Protein AF-A0A8J4CFD6-F1 (afdb_monomer_lite)

Organism: NCBI:txid1737510

Foldseek 3Di:
DVVVVVVVLVVLLVVLLVLLVVLDPVSLVVSVPDDPVSCVVCVVSSVVSVVVVVVVVVVVVVVVVVVVVVCCVVVVVPPPDDDDDDDDDDDDDDDDDPPPPPPDVVVVVVVVVVVVVVVVVVVVVVVVVVVVVVVVVVVVVVVVVVVVVVVVVVVCVVDVPPDDVVVVVVCVVVPPDPPDDDPDDPDDDDDD

Structure (mmCIF, N/CA/C/O backbone):
data_AF-A0A8J4CFD6-F1
#
_entry.id   AF-A0A8J4CFD6-F1
#
loop_
_atom_site.group_PDB
_atom_site.id
_atom_site.type_symbol
_atom_site.label_atom_id
_atom_site.label_alt_id
_atom_site.label_comp_id
_atom_site.label_asym_id
_atom_site.label_entity_id
_atom_site.label_seq_id
_atom_site.pdbx_PDB_ins_code
_atom_site.Cartn_x
_atom_site.Cartn_y
_atom_site.Cartn_z
_atom_site.occupancy
_atom_site.B_iso_or_equiv
_atom_site.auth_seq_id
_atom_site.auth_comp_id
_atom_site.auth_asym_id
_atom_site.auth_atom_id
_atom_site.pdbx_PDB_model_num
ATOM 1 N N . MET A 1 1 ? -7.400 -31.676 33.607 1.00 71.06 1 MET A N 1
ATOM 2 C CA . MET A 1 1 ? -8.283 -31.413 32.4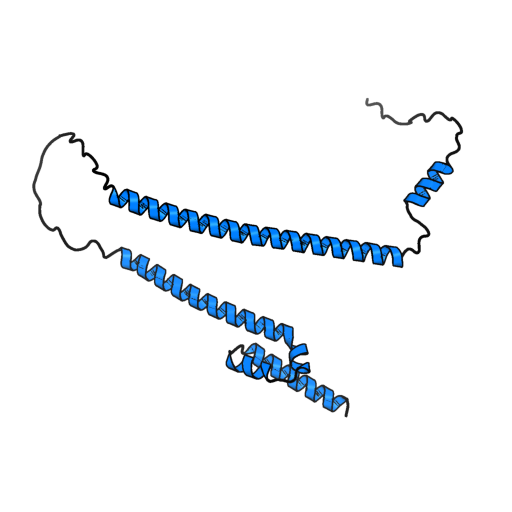49 1.00 71.06 1 MET A CA 1
ATOM 3 C C . MET A 1 1 ? -8.072 -30.034 31.843 1.00 71.06 1 MET A C 1
ATOM 5 O O . MET A 1 1 ? -7.751 -29.986 30.668 1.00 71.06 1 MET A O 1
ATOM 9 N N . LEU A 1 2 ? -8.233 -28.923 32.578 1.00 86.75 2 LEU A N 1
ATOM 10 C CA . LEU A 1 2 ? -8.036 -27.591 31.973 1.00 86.75 2 LEU A CA 1
ATOM 11 C C . LEU A 1 2 ? -6.558 -27.284 31.659 1.00 86.75 2 LEU A C 1
ATOM 13 O O . LEU A 1 2 ? -6.263 -26.732 30.608 1.00 86.75 2 LEU A O 1
ATOM 17 N N . GLN A 1 3 ? -5.643 -27.693 32.545 1.00 88.88 3 GLN A N 1
ATOM 18 C CA . GLN A 1 3 ? -4.194 -27.546 32.344 1.00 88.88 3 GLN A CA 1
ATOM 19 C C . GLN A 1 3 ? -3.691 -28.382 31.160 1.00 88.88 3 GLN A C 1
ATOM 21 O O . GLN A 1 3 ? -3.032 -27.842 30.282 1.00 88.88 3 GLN A O 1
ATOM 26 N N . ASP A 1 4 ? -4.101 -29.649 31.069 1.00 90.69 4 ASP A N 1
ATOM 27 C CA . ASP A 1 4 ? -3.694 -30.546 29.972 1.00 90.69 4 ASP A CA 1
ATOM 28 C C . ASP A 1 4 ? -4.141 -30.028 28.591 1.00 90.69 4 ASP A C 1
ATOM 30 O O . ASP A 1 4 ? -3.431 -30.163 27.597 1.00 90.69 4 ASP A O 1
ATOM 34 N N . PHE A 1 5 ? -5.327 -29.411 28.519 1.00 90.62 5 PHE A N 1
ATOM 35 C CA . PHE A 1 5 ? -5.809 -28.780 27.289 1.00 90.62 5 PHE A CA 1
ATOM 36 C C . PHE A 1 5 ? -4.964 -27.561 26.907 1.00 90.62 5 PHE A C 1
ATOM 38 O O . PHE A 1 5 ? -4.646 -27.379 25.732 1.00 90.62 5 PHE A O 1
ATOM 45 N N . GLN A 1 6 ? -4.601 -26.736 27.890 1.00 90.75 6 GLN A N 1
ATOM 46 C CA . GLN A 1 6 ? -3.803 -25.538 27.662 1.00 90.75 6 GLN A CA 1
ATOM 47 C C . GLN A 1 6 ? -2.388 -25.887 27.189 1.00 90.75 6 GLN A C 1
ATOM 49 O O . GLN A 1 6 ? -1.940 -25.335 26.190 1.00 90.75 6 GLN A O 1
ATOM 54 N N . GLU A 1 7 ? -1.743 -26.879 27.805 1.00 92.81 7 GLU A N 1
ATOM 55 C CA . GLU A 1 7 ? -0.442 -27.384 27.349 1.00 92.81 7 GLU A CA 1
ATOM 56 C C . GLU A 1 7 ? -0.508 -27.934 25.916 1.00 92.81 7 GLU A C 1
ATOM 58 O O . GLU A 1 7 ? 0.368 -27.655 25.095 1.00 92.81 7 GLU A O 1
ATOM 63 N N . GLY A 1 8 ? -1.574 -28.669 25.578 1.00 91.81 8 GLY A N 1
ATOM 64 C CA . GLY A 1 8 ? -1.786 -29.170 24.220 1.00 91.81 8 GLY A CA 1
ATOM 65 C C . GLY A 1 8 ? -1.985 -28.054 23.190 1.00 91.81 8 GLY A C 1
ATOM 66 O O . GLY A 1 8 ? -1.463 -28.140 22.076 1.00 91.81 8 GLY A O 1
ATOM 67 N N . LEU A 1 9 ? -2.710 -26.992 23.555 1.00 91.88 9 LEU A N 1
ATOM 68 C CA . LEU A 1 9 ? -2.906 -25.823 22.699 1.00 91.88 9 LEU A CA 1
ATOM 69 C C . LEU A 1 9 ? -1.590 -25.068 22.485 1.00 91.88 9 LEU A C 1
ATOM 71 O O . LEU A 1 9 ? -1.237 -24.781 21.341 1.00 91.88 9 LEU A O 1
ATOM 75 N N . ASP A 1 10 ? -0.844 -24.808 23.557 1.00 93.19 10 ASP A N 1
ATOM 76 C CA . ASP A 1 10 ? 0.441 -24.109 23.499 1.00 93.19 10 ASP A CA 1
ATOM 77 C C . ASP A 1 10 ? 1.448 -24.878 22.633 1.00 93.19 10 ASP A C 1
ATOM 79 O O . ASP A 1 10 ? 2.164 -24.289 21.820 1.00 93.19 10 ASP A O 1
ATOM 83 N N . GLN A 1 11 ? 1.448 -26.211 22.716 1.00 94.19 11 GLN A N 1
ATOM 84 C CA . GLN A 1 11 ? 2.294 -27.058 21.879 1.00 94.19 11 GLN A CA 1
ATOM 85 C C . GLN A 1 11 ? 1.912 -26.986 20.392 1.00 94.19 11 GLN A C 1
ATOM 87 O O . GLN A 1 11 ? 2.794 -26.947 19.530 1.00 94.19 11 GLN A O 1
ATOM 92 N N . GLN A 1 12 ? 0.614 -26.922 20.071 1.00 92.44 12 GLN A N 1
ATOM 93 C CA . GLN A 1 12 ? 0.149 -26.736 18.692 1.00 92.44 12 GLN A CA 1
ATOM 94 C C . GLN A 1 12 ? 0.486 -25.346 18.147 1.00 92.44 12 GLN A C 1
ATOM 96 O O . GLN A 1 12 ? 0.901 -25.232 16.993 1.00 92.44 12 GLN A O 1
ATOM 101 N N . VAL A 1 13 ? 0.355 -24.301 18.967 1.00 92.25 13 VAL A N 1
ATOM 102 C CA . VAL A 1 13 ? 0.739 -22.927 18.608 1.00 92.25 13 VAL A CA 1
ATOM 103 C C . VAL A 1 13 ? 2.245 -22.842 18.357 1.00 92.25 13 VAL A C 1
ATOM 105 O O . VAL A 1 13 ? 2.663 -22.330 17.320 1.00 92.25 13 VAL A O 1
ATOM 108 N N . ALA A 1 14 ? 3.066 -23.428 19.230 1.00 93.31 14 ALA A N 1
ATOM 109 C CA . ALA A 1 14 ? 4.515 -23.469 19.051 1.00 93.31 14 ALA A CA 1
ATOM 110 C C . ALA A 1 14 ? 4.922 -24.220 17.769 1.00 93.31 14 ALA A C 1
ATOM 112 O O . ALA A 1 14 ? 5.780 -23.754 17.017 1.00 93.31 14 ALA A O 1
ATOM 113 N N . ALA A 1 15 ? 4.282 -25.357 17.474 1.00 91.88 15 ALA A N 1
ATOM 114 C CA . ALA A 1 15 ? 4.520 -26.095 16.233 1.00 91.88 15 ALA A CA 1
ATOM 115 C C . ALA A 1 15 ? 4.120 -25.277 14.991 1.00 91.88 15 ALA A C 1
ATOM 117 O O . ALA A 1 15 ? 4.853 -25.250 14.001 1.00 91.88 15 ALA A O 1
ATOM 118 N N . ALA A 1 16 ? 2.995 -24.563 15.056 1.00 90.62 16 ALA A N 1
ATOM 119 C CA . ALA A 1 16 ? 2.534 -23.686 13.986 1.00 90.62 16 ALA A CA 1
ATOM 120 C C . ALA A 1 16 ? 3.518 -22.530 13.732 1.00 90.62 16 ALA A C 1
ATOM 122 O O . ALA A 1 16 ? 3.872 -22.262 12.585 1.00 90.62 16 ALA A O 1
ATOM 123 N N . GLN A 1 17 ? 4.039 -21.902 14.789 1.00 91.31 17 GLN A N 1
ATOM 124 C CA . GLN A 1 17 ? 5.065 -20.861 14.679 1.00 91.31 17 GLN A CA 1
ATOM 125 C C . GLN A 1 17 ? 6.366 -21.387 14.053 1.00 91.31 17 GLN A C 1
ATOM 127 O O . GLN A 1 17 ? 6.980 -20.694 13.239 1.00 91.31 17 GLN A O 1
ATOM 132 N N . GLN A 1 18 ? 6.775 -22.624 14.360 1.00 91.88 18 GLN A N 1
ATOM 133 C CA . GLN A 1 18 ? 7.952 -23.241 13.735 1.00 91.88 18 GLN A CA 1
ATOM 134 C C . GLN A 1 18 ? 7.784 -23.469 12.227 1.00 91.88 18 GLN A C 1
ATOM 136 O O . GLN A 1 18 ? 8.742 -23.274 11.477 1.00 91.88 18 GLN A O 1
ATOM 141 N N . LEU A 1 19 ? 6.586 -23.845 11.768 1.00 90.31 19 LEU A N 1
ATOM 142 C CA . LEU A 1 19 ? 6.289 -23.954 10.333 1.00 90.31 19 LEU A CA 1
ATOM 143 C C . LEU A 1 19 ? 6.412 -22.589 9.641 1.00 90.31 19 LEU A C 1
ATOM 145 O O . LEU A 1 19 ? 7.040 -22.468 8.590 1.00 90.31 19 LEU A O 1
ATOM 149 N N . LEU A 1 20 ? 5.891 -21.536 10.273 1.00 90.06 20 LEU A N 1
ATOM 150 C CA . LEU A 1 20 ? 5.945 -20.172 9.742 1.00 90.06 20 LEU A CA 1
ATOM 151 C C . LEU A 1 20 ? 7.361 -19.579 9.724 1.00 90.06 20 LEU A C 1
ATOM 153 O O . LEU A 1 20 ? 7.675 -18.770 8.852 1.00 90.06 20 LEU A O 1
ATOM 157 N N . LEU A 1 21 ? 8.228 -19.991 10.653 1.00 89.62 21 LEU A N 1
ATOM 158 C CA . LEU A 1 21 ? 9.638 -19.592 10.681 1.00 89.62 21 LEU A CA 1
ATOM 159 C C . LEU A 1 21 ? 10.432 -20.151 9.499 1.00 89.62 21 LEU A C 1
ATOM 161 O O . LEU A 1 21 ? 11.289 -19.448 8.967 1.00 89.62 21 LEU A O 1
ATOM 165 N N . LYS A 1 22 ? 10.146 -21.388 9.074 1.00 85.12 22 LYS A N 1
ATOM 166 C CA . LYS A 1 22 ? 10.781 -21.986 7.889 1.00 85.12 22 LYS A CA 1
ATOM 167 C C . LYS A 1 22 ? 10.342 -21.296 6.601 1.00 85.12 22 LYS A C 1
ATOM 169 O O . LYS A 1 22 ? 11.138 -21.185 5.674 1.00 85.12 22 LYS A O 1
ATOM 174 N N . GLY A 1 23 ? 9.093 -20.823 6.557 1.00 78.44 23 GLY A N 1
ATOM 175 C CA . GLY A 1 23 ? 8.584 -19.959 5.491 1.00 78.44 23 GLY A CA 1
ATOM 176 C C . GLY A 1 23 ? 8.562 -20.600 4.101 1.00 78.44 23 GLY A C 1
ATOM 177 O O . GLY A 1 23 ? 8.452 -19.880 3.110 1.00 78.44 23 GLY A O 1
ATOM 178 N N . SER A 1 24 ? 8.677 -21.930 3.997 1.00 84.88 24 SER A N 1
ATOM 179 C CA . SER A 1 24 ? 8.576 -22.606 2.707 1.00 84.88 24 SER A CA 1
ATOM 180 C C . SER A 1 24 ? 7.116 -22.622 2.228 1.00 84.88 24 SER A C 1
ATOM 182 O O . SER A 1 24 ? 6.191 -22.658 3.046 1.00 84.88 24 SER A O 1
ATOM 184 N N . PRO A 1 25 ? 6.863 -22.628 0.907 1.00 83.44 25 PRO A N 1
ATOM 185 C CA . PRO A 1 25 ? 5.498 -22.654 0.382 1.00 83.44 25 PRO A CA 1
ATOM 186 C C . PRO A 1 25 ? 4.717 -23.904 0.822 1.00 83.44 25 PRO A C 1
ATOM 188 O O . PRO A 1 25 ? 3.504 -23.831 1.008 1.00 83.44 25 PRO A O 1
ATOM 191 N N . ALA A 1 26 ? 5.405 -25.029 1.040 1.00 87.25 26 ALA A N 1
ATOM 192 C CA . ALA A 1 26 ? 4.802 -26.251 1.567 1.00 87.25 26 ALA A CA 1
ATOM 193 C C . ALA A 1 26 ? 4.407 -26.105 3.050 1.00 87.25 26 ALA A C 1
ATOM 195 O O . ALA A 1 26 ? 3.318 -26.526 3.439 1.00 87.25 26 ALA A O 1
ATOM 196 N N . ASP A 1 27 ? 5.242 -25.446 3.861 1.00 87.56 27 ASP A N 1
ATOM 197 C CA . ASP A 1 27 ? 4.962 -25.215 5.285 1.00 87.56 27 ASP A CA 1
ATOM 198 C C . ASP A 1 27 ? 3.776 -24.256 5.487 1.00 87.56 27 ASP A C 1
ATOM 200 O O . ASP A 1 27 ? 2.981 -24.429 6.412 1.00 87.56 27 ASP A O 1
ATOM 204 N N . LEU A 1 28 ? 3.606 -23.270 4.596 1.00 85.81 28 LEU A N 1
ATOM 205 C CA . LEU A 1 28 ? 2.460 -22.354 4.623 1.00 85.81 28 LEU A CA 1
ATOM 206 C C . LEU A 1 28 ? 1.138 -23.070 4.313 1.00 85.81 28 LEU A C 1
ATOM 208 O O . LEU A 1 28 ? 0.143 -22.828 4.993 1.00 85.81 28 LEU A O 1
ATOM 212 N N . GLN A 1 29 ? 1.132 -23.996 3.348 1.00 89.00 29 GLN A N 1
ATOM 213 C CA . GLN A 1 29 ? -0.045 -24.830 3.071 1.00 89.00 29 GLN A CA 1
ATOM 214 C C . GLN A 1 29 ? -0.379 -25.746 4.252 1.00 89.00 29 GLN A C 1
ATOM 216 O O . GLN A 1 29 ? -1.550 -25.928 4.592 1.00 89.00 29 GLN A O 1
ATOM 221 N N . GLN A 1 30 ? 0.645 -26.292 4.914 1.00 89.94 30 GLN A N 1
ATOM 222 C CA . GLN A 1 30 ? 0.457 -27.099 6.114 1.00 89.94 30 GLN A CA 1
ATOM 223 C C . GLN A 1 30 ? -0.125 -26.264 7.264 1.00 89.94 30 GLN A C 1
ATOM 225 O O . GLN A 1 30 ? -1.049 -26.721 7.937 1.00 89.94 30 GLN A O 1
ATOM 230 N N . PHE A 1 31 ? 0.333 -25.024 7.454 1.00 90.81 31 PHE A N 1
ATOM 231 C CA . PHE A 1 31 ? -0.256 -24.097 8.422 1.00 90.81 31 PHE A CA 1
ATOM 232 C C . PHE A 1 31 ? -1.729 -23.789 8.112 1.00 90.81 31 PHE A C 1
ATOM 234 O O . PHE A 1 31 ? -2.563 -23.765 9.017 1.00 90.81 31 PHE A O 1
ATOM 241 N N . ASP A 1 32 ? -2.081 -23.606 6.839 1.00 89.56 32 ASP A N 1
ATOM 242 C CA . ASP A 1 32 ? -3.452 -23.279 6.438 1.00 89.56 32 ASP A CA 1
ATOM 243 C C . ASP A 1 32 ? -4.439 -24.432 6.723 1.00 89.56 32 ASP A C 1
ATOM 245 O O . ASP A 1 32 ? -5.634 -24.178 6.906 1.00 89.56 32 ASP A O 1
ATOM 249 N N . SER A 1 33 ? -3.936 -25.669 6.853 1.00 92.19 33 SER A N 1
ATOM 250 C CA . SER A 1 33 ? -4.704 -26.855 7.264 1.00 92.19 33 SER A CA 1
ATOM 251 C C . SER A 1 33 ? -4.956 -26.968 8.778 1.00 92.19 33 SER A C 1
ATOM 253 O O . SER A 1 33 ? -5.736 -27.821 9.208 1.00 92.19 33 SER A O 1
ATOM 255 N N . LEU A 1 34 ? -4.330 -26.113 9.599 1.00 91.88 34 LEU A N 1
ATOM 256 C CA . LEU A 1 34 ? -4.479 -26.136 11.057 1.00 91.88 34 LEU A CA 1
ATOM 257 C C . LEU A 1 34 ? -5.855 -25.621 11.525 1.00 91.88 34 LEU A C 1
ATOM 259 O O . LEU A 1 34 ? -6.528 -24.859 10.818 1.00 91.88 34 LEU A O 1
ATOM 263 N N . PRO A 1 35 ? -6.276 -25.971 12.759 1.00 92.19 35 PRO A N 1
ATOM 264 C CA . PRO A 1 35 ? -7.520 -25.476 13.336 1.00 92.19 35 PRO A CA 1
ATOM 265 C C . PRO A 1 35 ? -7.615 -23.938 13.319 1.00 92.19 35 PRO A C 1
ATOM 267 O O . PRO A 1 35 ? -6.620 -23.248 13.559 1.00 92.19 35 PRO A O 1
ATOM 270 N N . PRO A 1 36 ? -8.811 -23.361 13.090 1.00 90.75 36 PRO A N 1
ATOM 271 C CA . PRO A 1 36 ? -8.994 -21.911 12.964 1.00 90.75 36 PRO A CA 1
ATOM 272 C C . PRO A 1 36 ? -8.536 -21.127 14.201 1.00 90.75 36 PRO A C 1
ATOM 274 O O . PRO A 1 36 ? -8.010 -20.028 14.056 1.00 90.75 36 PRO A O 1
ATOM 277 N N . MET A 1 37 ? -8.670 -21.703 15.399 1.00 90.38 37 MET A N 1
ATOM 278 C CA . MET A 1 37 ? -8.202 -21.087 16.643 1.00 90.38 37 MET A CA 1
ATOM 279 C C . MET A 1 37 ? -6.677 -20.888 16.640 1.00 90.38 37 MET A C 1
ATOM 281 O O . MET A 1 37 ? -6.213 -19.769 16.840 1.00 90.38 37 MET A O 1
ATOM 285 N N . VAL A 1 38 ? -5.905 -21.928 16.309 1.00 90.12 38 VAL A N 1
ATOM 286 C CA . VAL A 1 38 ? -4.433 -21.860 16.219 1.00 90.12 38 VAL A CA 1
ATOM 287 C C . VAL A 1 38 ? -3.998 -20.877 15.128 1.00 90.12 38 VAL A C 1
ATOM 289 O O . VAL A 1 38 ? -3.099 -20.065 15.343 1.00 90.12 38 VAL A O 1
ATOM 292 N N . ARG A 1 39 ? -4.696 -20.872 13.983 1.00 90.94 39 ARG A N 1
ATOM 293 C CA . ARG A 1 39 ? -4.433 -19.912 12.898 1.00 90.94 39 ARG A CA 1
ATOM 294 C C . ARG A 1 39 ? -4.667 -18.464 13.325 1.00 90.94 39 ARG A C 1
ATOM 296 O O . ARG A 1 39 ? -3.878 -17.602 12.959 1.00 90.94 39 ARG A O 1
ATOM 303 N N . SER A 1 40 ? -5.710 -18.200 14.115 1.00 90.88 40 SER A N 1
ATOM 304 C CA . SER A 1 40 ? -5.993 -16.852 14.624 1.00 90.88 40 SER A CA 1
ATOM 305 C C . SER A 1 40 ? -4.913 -16.351 15.586 1.00 90.88 40 SER A C 1
ATOM 307 O O . SER A 1 40 ? -4.537 -15.184 15.524 1.00 90.88 40 SER A O 1
ATOM 309 N N . MET A 1 41 ? -4.358 -17.245 16.412 1.00 89.25 41 MET A N 1
ATOM 310 C CA . MET A 1 41 ? -3.287 -16.913 17.355 1.00 89.25 41 MET A CA 1
ATOM 311 C C . MET A 1 41 ? -1.950 -16.631 16.660 1.00 89.25 41 MET A C 1
ATOM 313 O O . MET A 1 41 ? -1.167 -15.847 17.176 1.00 89.25 41 MET A O 1
ATOM 317 N N . CYS A 1 42 ? -1.713 -17.232 15.490 1.00 91.00 42 CYS A N 1
ATOM 318 C CA . CYS A 1 42 ? -0.480 -17.074 14.708 1.00 91.00 42 CYS A CA 1
ATOM 319 C C . CYS A 1 42 ? -0.667 -16.198 13.450 1.00 91.00 42 CYS A C 1
ATOM 321 O O . CYS A 1 42 ? 0.079 -16.318 12.472 1.00 91.00 42 CYS A O 1
ATOM 323 N N . ALA A 1 43 ? -1.716 -15.369 13.407 1.00 86.88 43 ALA A N 1
ATOM 324 C CA . ALA A 1 43 ? -2.087 -14.623 12.204 1.00 86.88 43 ALA A CA 1
ATOM 325 C C . ALA A 1 43 ? -1.017 -13.594 11.796 1.00 86.88 43 ALA A C 1
ATOM 327 O O . ALA A 1 43 ? -0.739 -13.417 10.606 1.00 86.88 43 ALA A O 1
ATOM 328 N N . ALA A 1 44 ? -0.384 -12.946 12.778 1.00 85.38 44 ALA A N 1
ATOM 329 C CA . ALA A 1 44 ? 0.684 -11.981 12.539 1.00 85.38 44 ALA A CA 1
ATOM 330 C C . ALA A 1 44 ? 1.928 -12.665 11.951 1.00 85.38 44 ALA A C 1
ATOM 332 O O . ALA A 1 44 ? 2.504 -12.194 10.970 1.00 85.38 44 ALA A O 1
ATOM 333 N N . GLU A 1 45 ? 2.309 -13.821 12.491 1.00 90.06 45 GLU A N 1
ATOM 334 C CA . GLU A 1 45 ? 3.431 -14.625 12.018 1.00 90.06 45 GLU A CA 1
ATOM 335 C C . GLU A 1 45 ? 3.189 -15.152 10.605 1.00 90.06 45 GLU A C 1
ATOM 337 O O . GLU A 1 45 ? 4.105 -15.142 9.781 1.00 90.06 45 GLU A O 1
ATOM 342 N N . ARG A 1 46 ? 1.948 -15.538 10.283 1.00 87.75 46 ARG A N 1
ATOM 343 C CA . ARG A 1 46 ? 1.564 -15.964 8.931 1.00 87.75 46 ARG A CA 1
ATOM 344 C C . ARG A 1 46 ? 1.715 -14.833 7.922 1.00 87.75 46 ARG A C 1
ATOM 346 O O . ARG A 1 46 ? 2.195 -15.066 6.808 1.00 87.75 46 ARG A O 1
ATOM 353 N N . HIS A 1 47 ? 1.332 -13.618 8.310 1.00 86.88 47 HIS A N 1
ATOM 354 C CA . HIS A 1 47 ? 1.514 -12.430 7.484 1.00 86.88 47 HIS A CA 1
ATOM 355 C C . HIS A 1 47 ? 3.003 -12.101 7.303 1.00 86.88 47 HIS A C 1
ATOM 357 O O . HIS A 1 47 ? 3.440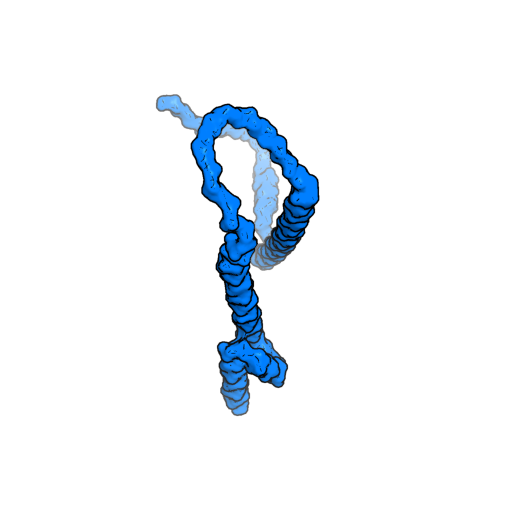 -11.829 6.184 1.00 86.88 47 HIS A O 1
ATOM 363 N N . MET A 1 48 ? 3.805 -12.165 8.370 1.00 89.25 48 MET A N 1
ATOM 364 C CA . MET A 1 48 ? 5.254 -11.951 8.285 1.00 89.25 48 MET A CA 1
ATOM 365 C C . MET A 1 48 ? 5.932 -12.976 7.369 1.00 89.25 48 MET A C 1
ATOM 367 O O . MET A 1 48 ? 6.758 -12.599 6.541 1.00 89.25 48 MET A O 1
ATOM 371 N N . ALA A 1 49 ? 5.567 -14.256 7.472 1.00 88.44 49 ALA A N 1
ATOM 372 C CA . ALA A 1 49 ? 6.096 -15.305 6.602 1.00 88.44 49 ALA A CA 1
ATOM 373 C C . ALA A 1 49 ? 5.742 -15.058 5.124 1.00 88.44 49 ALA A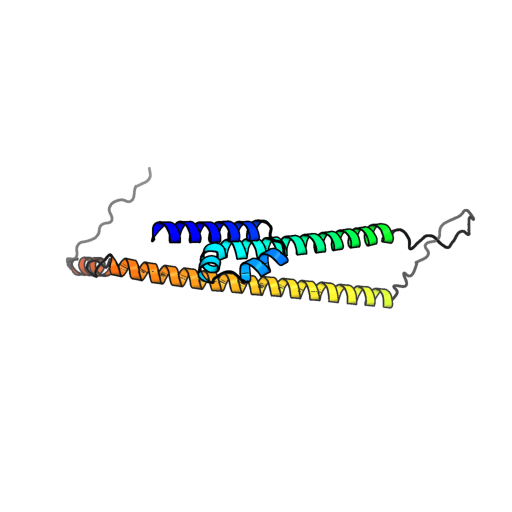 C 1
ATOM 375 O O . ALA A 1 49 ? 6.599 -15.192 4.254 1.00 88.44 49 ALA A O 1
ATOM 376 N N . SER A 1 50 ? 4.514 -14.605 4.846 1.00 86.94 50 SER A N 1
ATOM 377 C CA . SER A 1 50 ? 4.088 -14.232 3.491 1.00 86.94 50 SER A CA 1
ATOM 378 C C . SER A 1 50 ? 4.908 -13.074 2.915 1.00 86.94 50 SER A C 1
ATOM 380 O O . SER A 1 50 ? 5.311 -13.126 1.756 1.00 86.94 50 SER A O 1
ATOM 382 N N . LEU A 1 51 ? 5.173 -12.037 3.715 1.00 90.25 51 LEU A N 1
ATOM 383 C CA . LEU A 1 51 ? 5.983 -10.894 3.283 1.00 90.25 51 LEU A CA 1
ATOM 384 C C . LEU A 1 51 ? 7.433 -11.298 3.007 1.00 90.25 51 LEU A C 1
ATOM 386 O O . LEU A 1 51 ? 8.006 -10.867 2.012 1.00 90.25 51 LEU A O 1
ATOM 390 N N . ARG A 1 52 ? 8.018 -12.168 3.840 1.00 90.00 52 ARG A N 1
ATOM 391 C CA . ARG A 1 52 ? 9.367 -12.710 3.596 1.00 90.00 52 ARG A CA 1
ATOM 392 C C . ARG A 1 52 ? 9.439 -13.485 2.284 1.00 90.00 52 ARG A C 1
ATOM 394 O O . ARG A 1 52 ? 10.408 -13.337 1.550 1.00 90.00 52 ARG A O 1
ATOM 401 N N . GLN A 1 53 ? 8.411 -14.272 1.968 1.00 88.38 53 GLN A N 1
ATOM 402 C CA . GLN A 1 53 ? 8.346 -14.993 0.699 1.00 88.38 53 GLN A CA 1
ATOM 403 C C . GLN A 1 53 ? 8.266 -14.037 -0.501 1.00 88.38 53 GLN A C 1
ATOM 405 O O . GLN A 1 53 ? 8.916 -14.278 -1.515 1.00 88.38 53 GLN A O 1
ATOM 410 N N . GLN A 1 54 ? 7.490 -12.955 -0.386 1.00 89.69 54 GLN A N 1
ATOM 411 C CA . GLN A 1 54 ? 7.403 -11.924 -1.423 1.00 89.69 54 GLN A CA 1
ATOM 412 C C . GLN A 1 54 ? 8.734 -11.189 -1.605 1.00 89.69 54 GLN A C 1
ATOM 414 O O . GLN A 1 54 ? 9.176 -11.031 -2.738 1.00 89.69 54 GLN A O 1
ATOM 419 N N . LEU A 1 55 ? 9.411 -10.820 -0.513 1.00 92.56 55 LEU A N 1
ATOM 420 C CA . LEU A 1 55 ? 10.751 -10.228 -0.569 1.00 92.56 55 LEU A CA 1
ATOM 421 C C . LEU A 1 55 ? 11.742 -11.151 -1.283 1.00 92.56 55 LEU A C 1
ATOM 423 O O . LEU A 1 55 ? 12.378 -10.727 -2.238 1.00 92.56 55 LEU A O 1
ATOM 427 N N . ALA A 1 56 ? 11.789 -12.434 -0.918 1.00 90.94 56 ALA A N 1
ATOM 428 C CA . ALA A 1 56 ? 12.674 -13.406 -1.564 1.00 90.94 56 ALA A CA 1
ATOM 429 C C . ALA A 1 56 ? 12.332 -13.671 -3.047 1.00 90.94 56 ALA A C 1
ATOM 431 O O . ALA A 1 56 ? 13.145 -14.228 -3.788 1.00 90.94 56 ALA A O 1
ATOM 432 N N . ALA A 1 57 ? 11.111 -13.359 -3.491 1.00 90.56 57 ALA A N 1
ATOM 433 C CA . ALA A 1 57 ? 10.752 -13.389 -4.907 1.00 90.56 57 ALA A CA 1
ATOM 434 C C . ALA A 1 57 ? 11.266 -12.147 -5.636 1.00 90.56 57 ALA A C 1
ATOM 436 O O . ALA A 1 57 ? 11.917 -12.291 -6.666 1.00 90.56 57 ALA A O 1
ATOM 437 N N . LEU A 1 58 ? 11.055 -10.967 -5.052 1.00 93.81 58 LEU A N 1
ATOM 438 C CA . LEU A 1 58 ? 11.539 -9.703 -5.600 1.00 93.81 58 LEU A CA 1
ATOM 439 C C . LEU A 1 58 ? 13.069 -9.650 -5.670 1.00 93.81 58 LEU A C 1
ATOM 441 O O . LEU A 1 58 ? 13.603 -9.224 -6.682 1.00 93.81 58 LEU A O 1
ATOM 445 N N . GLU A 1 59 ? 13.781 -10.156 -4.661 1.00 95.62 59 GLU A N 1
ATOM 446 C CA . GLU A 1 59 ? 15.252 -10.240 -4.676 1.00 95.62 59 GLU A CA 1
ATOM 447 C C . GLU A 1 59 ? 15.774 -11.125 -5.821 1.00 95.62 59 GLU A C 1
ATOM 449 O O . GLU A 1 59 ? 16.819 -10.843 -6.407 1.00 95.62 59 GLU A O 1
ATOM 454 N N . ARG A 1 60 ? 15.046 -12.195 -6.175 1.00 94.88 60 ARG A N 1
ATOM 455 C CA . ARG A 1 60 ? 15.393 -13.033 -7.334 1.00 94.88 60 ARG A CA 1
ATOM 456 C C . ARG A 1 60 ? 15.153 -12.299 -8.644 1.00 94.88 60 ARG A C 1
ATOM 458 O O . ARG A 1 60 ? 16.020 -12.336 -9.509 1.00 94.88 60 ARG A O 1
ATOM 465 N N . GLU A 1 61 ? 14.015 -11.627 -8.774 1.00 95.19 61 GLU A N 1
ATOM 466 C CA . GLU A 1 61 ? 13.715 -10.814 -9.954 1.00 95.19 61 GLU A CA 1
ATOM 467 C C . GLU A 1 61 ? 14.741 -9.684 -10.118 1.00 95.19 61 GLU A C 1
ATOM 469 O O . GLU A 1 61 ? 15.249 -9.474 -11.215 1.00 95.19 61 GLU A O 1
ATOM 474 N N . GLU A 1 62 ? 15.121 -9.001 -9.036 1.00 95.19 62 GLU A N 1
ATOM 475 C CA . GLU A 1 62 ? 16.172 -7.979 -9.047 1.00 95.19 62 GLU A CA 1
ATOM 476 C C . GLU A 1 62 ? 17.515 -8.558 -9.510 1.00 95.19 62 GLU A C 1
ATOM 478 O O . GLU A 1 62 ? 18.164 -7.984 -10.384 1.00 95.19 62 GLU A O 1
ATOM 483 N N . ALA A 1 63 ? 17.914 -9.726 -8.998 1.00 94.88 63 ALA A N 1
ATOM 484 C CA . ALA A 1 63 ? 19.134 -10.394 -9.443 1.00 94.88 63 ALA A CA 1
ATOM 485 C C . ALA A 1 63 ? 19.090 -10.762 -10.940 1.00 94.88 63 ALA A C 1
ATOM 487 O O . ALA A 1 63 ? 20.093 -10.618 -11.642 1.00 94.88 63 ALA A O 1
ATOM 488 N N . GLU A 1 64 ? 17.934 -11.200 -11.446 1.00 95.31 64 GLU A N 1
ATOM 489 C CA . GLU A 1 64 ? 17.721 -11.473 -12.872 1.00 95.31 64 GLU A CA 1
ATOM 490 C C . GLU A 1 64 ? 17.824 -10.194 -13.718 1.00 95.31 64 GLU A C 1
ATOM 492 O O . GLU A 1 64 ? 18.469 -10.205 -14.771 1.00 95.31 64 GLU A O 1
ATOM 497 N N . TRP A 1 65 ? 17.262 -9.080 -13.242 1.00 94.88 65 TRP A N 1
ATOM 498 C CA . TRP A 1 65 ? 17.371 -7.774 -13.895 1.00 94.88 65 TRP A CA 1
ATOM 499 C C . TRP A 1 65 ? 18.806 -7.254 -13.928 1.00 94.88 65 TRP A C 1
ATOM 501 O O . TRP A 1 65 ? 19.259 -6.811 -14.982 1.00 94.88 65 TRP A O 1
ATOM 511 N N . ILE A 1 66 ? 19.542 -7.357 -12.820 1.00 94.12 66 ILE A N 1
ATOM 512 C CA . ILE A 1 66 ? 20.954 -6.960 -12.749 1.00 94.12 66 ILE A CA 1
ATOM 513 C C . ILE A 1 66 ? 21.794 -7.809 -13.711 1.00 94.12 66 ILE A C 1
ATOM 515 O O . ILE A 1 66 ? 22.597 -7.267 -14.472 1.00 94.12 66 ILE A O 1
ATOM 519 N N . ALA A 1 67 ? 21.579 -9.128 -13.744 1.00 93.06 67 ALA A N 1
ATOM 520 C CA . ALA A 1 67 ? 22.276 -10.018 -14.672 1.00 93.06 67 ALA A CA 1
ATOM 521 C C . ALA A 1 67 ? 21.960 -9.681 -16.141 1.00 93.06 67 ALA A C 1
ATOM 523 O O . ALA A 1 67 ? 22.836 -9.736 -17.011 1.00 93.06 67 ALA A O 1
ATOM 524 N N . LEU A 1 68 ? 20.711 -9.308 -16.432 1.00 90.00 68 LEU A N 1
ATOM 525 C CA . LEU A 1 68 ? 20.301 -8.861 -17.758 1.00 90.00 68 LEU A CA 1
ATOM 526 C C . LEU A 1 68 ? 20.973 -7.532 -18.127 1.00 90.00 68 LEU A C 1
ATOM 528 O O . LEU A 1 68 ? 21.498 -7.400 -19.234 1.00 90.00 68 LEU A O 1
ATOM 532 N N . GLU A 1 69 ? 21.002 -6.569 -17.208 1.00 92.69 69 GLU A N 1
ATOM 533 C CA . GLU A 1 69 ? 21.669 -5.284 -17.401 1.00 92.69 69 GLU A CA 1
ATOM 534 C C . GLU A 1 69 ? 23.168 -5.472 -17.661 1.00 92.69 69 GLU A C 1
ATOM 536 O O . GLU A 1 69 ? 23.702 -4.905 -18.615 1.00 92.69 69 GLU A O 1
ATOM 541 N N . GLU A 1 70 ? 23.847 -6.317 -16.884 1.00 91.69 70 GLU A N 1
ATOM 542 C CA . GLU A 1 70 ? 25.263 -6.635 -17.076 1.00 91.69 70 GLU A CA 1
ATOM 543 C C . GLU A 1 70 ? 25.519 -7.301 -18.434 1.00 91.69 70 GLU A C 1
ATOM 545 O O . GLU A 1 70 ? 26.505 -6.981 -19.107 1.00 91.69 70 GLU A O 1
ATOM 550 N N . LYS A 1 71 ? 24.602 -8.158 -18.900 1.00 89.94 71 LYS A N 1
ATOM 551 C CA . LYS A 1 71 ? 24.660 -8.753 -20.242 1.00 89.94 71 LYS A CA 1
ATOM 552 C C . LYS A 1 71 ? 24.538 -7.699 -21.344 1.00 89.94 71 LYS A C 1
ATOM 554 O O . LYS A 1 71 ? 25.276 -7.781 -22.323 1.00 89.94 71 LYS A O 1
ATOM 559 N N . TYR A 1 72 ? 23.660 -6.706 -21.206 1.00 83.56 72 TYR A N 1
ATOM 560 C CA . TYR A 1 72 ? 23.551 -5.611 -22.181 1.00 83.56 72 TYR A CA 1
ATOM 561 C C . TYR A 1 72 ? 24.722 -4.630 -22.093 1.00 83.56 72 TYR A C 1
ATOM 563 O O . TYR A 1 72 ? 25.216 -4.173 -23.122 1.00 83.56 72 TYR A O 1
ATOM 571 N N . ARG A 1 73 ? 25.226 -4.361 -20.888 1.00 86.56 73 ARG A N 1
ATOM 572 C CA . ARG A 1 73 ? 26.412 -3.531 -20.657 1.00 86.56 73 ARG A CA 1
ATOM 573 C C . ARG A 1 73 ? 27.669 -4.168 -21.255 1.00 86.56 73 ARG A C 1
ATOM 575 O O . ARG A 1 73 ? 28.455 -3.478 -21.895 1.00 86.56 73 ARG A O 1
ATOM 582 N N . SER A 1 74 ? 27.825 -5.483 -21.105 1.00 79.50 74 SER A N 1
ATOM 583 C CA . SER A 1 74 ? 28.959 -6.250 -21.643 1.00 79.50 74 SER A CA 1
ATOM 584 C C . SER A 1 74 ? 28.790 -6.597 -23.130 1.00 79.50 74 SER A C 1
ATOM 586 O O . SER A 1 74 ? 29.770 -6.678 -23.866 1.00 79.50 74 SER A O 1
ATOM 588 N N . GLY A 1 75 ? 27.549 -6.776 -23.597 1.00 61.16 75 GLY A N 1
ATOM 589 C CA . GLY A 1 75 ? 27.205 -7.064 -24.994 1.00 61.16 75 GLY A CA 1
ATOM 590 C C . GLY A 1 75 ? 27.158 -5.830 -25.902 1.00 61.16 75 GLY A C 1
ATOM 591 O O . GLY A 1 75 ? 27.330 -5.959 -27.112 1.00 61.16 75 GLY A O 1
ATOM 592 N N . GLY A 1 76 ? 27.004 -4.628 -25.339 1.00 51.78 76 GLY A N 1
ATOM 593 C CA . GLY A 1 76 ? 27.025 -3.356 -26.072 1.00 51.78 76 GLY A CA 1
ATOM 594 C C . GLY A 1 76 ? 28.392 -2.966 -26.652 1.00 51.78 76 GLY A C 1
ATOM 595 O O . GLY A 1 76 ? 28.476 -2.002 -27.406 1.00 51.78 76 GLY A O 1
ATOM 596 N N . GLY A 1 77 ? 29.458 -3.715 -26.342 1.00 48.69 77 GLY A N 1
ATOM 597 C CA . GLY A 1 77 ? 30.802 -3.513 -26.898 1.00 48.69 77 GLY A CA 1
ATOM 598 C C . GLY A 1 77 ? 31.119 -4.316 -28.167 1.00 48.69 77 GLY A C 1
ATOM 599 O O . GLY A 1 77 ? 32.202 -4.146 -28.720 1.00 48.69 77 GLY A O 1
ATOM 600 N N . CYS A 1 78 ? 30.223 -5.190 -28.644 1.00 43.88 78 CYS A N 1
ATOM 601 C CA . CYS A 1 78 ? 30.507 -6.107 -29.760 1.00 43.88 78 CYS A CA 1
ATOM 602 C C . CYS A 1 78 ? 29.488 -5.993 -30.911 1.00 43.88 78 CYS A C 1
ATOM 604 O O . CYS A 1 78 ? 28.956 -6.995 -31.377 1.00 43.88 78 CYS A O 1
ATOM 606 N N . ILE A 1 79 ? 29.192 -4.766 -31.361 1.00 48.56 79 ILE A N 1
ATOM 607 C CA . ILE A 1 79 ? 28.484 -4.516 -32.640 1.00 48.56 79 ILE A CA 1
ATOM 608 C C . ILE A 1 79 ? 29.321 -3.647 -33.612 1.00 48.56 79 ILE A C 1
ATOM 610 O O . ILE A 1 79 ? 28.895 -3.371 -34.722 1.00 48.56 79 ILE A O 1
ATOM 614 N N . TYR A 1 80 ? 30.576 -3.314 -33.285 1.00 44.59 80 TYR A N 1
ATOM 615 C CA . TYR A 1 80 ? 31.502 -2.683 -34.242 1.00 44.59 80 TYR A CA 1
ATOM 616 C C . TYR A 1 80 ? 32.879 -3.355 -34.218 1.00 44.59 80 TYR A C 1
ATOM 618 O O . TYR A 1 80 ? 33.856 -2.792 -33.730 1.00 44.59 80 TYR A O 1
ATOM 626 N N . ARG A 1 81 ? 32.977 -4.592 -34.721 1.00 49.66 81 ARG A N 1
ATOM 627 C CA . ARG A 1 81 ? 34.280 -5.190 -35.064 1.00 49.66 81 ARG A CA 1
ATOM 628 C C . ARG A 1 81 ? 34.181 -6.167 -36.235 1.00 49.66 81 ARG A C 1
ATOM 630 O O . ARG A 1 81 ? 34.374 -7.363 -36.062 1.00 49.66 81 ARG A O 1
ATOM 637 N N . ALA A 1 82 ? 33.850 -5.611 -37.392 1.00 48.03 82 ALA A N 1
ATOM 638 C CA . ALA A 1 82 ? 34.010 -6.101 -38.767 1.00 48.03 82 ALA A CA 1
ATOM 639 C C . ALA A 1 82 ? 33.078 -5.164 -39.556 1.00 48.03 82 ALA A C 1
ATOM 641 O O . ALA A 1 82 ? 31.896 -5.127 -39.252 1.00 48.03 82 ALA A O 1
ATOM 642 N N . GLU A 1 83 ? 33.495 -4.270 -40.441 1.00 49.38 83 GLU A N 1
ATOM 643 C CA . GLU A 1 83 ? 34.514 -4.325 -41.481 1.00 49.38 83 GLU A CA 1
ATOM 644 C C . GLU A 1 83 ? 34.906 -2.864 -41.785 1.00 49.38 83 GLU A C 1
ATOM 646 O O . GLU A 1 83 ? 34.020 -2.036 -41.955 1.00 49.38 83 GLU A O 1
ATOM 651 N N . ASP A 1 84 ? 36.195 -2.522 -41.759 1.00 38.22 84 ASP A N 1
ATOM 652 C CA . ASP A 1 84 ? 36.841 -1.755 -42.840 1.00 38.22 84 ASP A CA 1
ATOM 653 C C . ASP A 1 84 ? 38.311 -1.522 -42.493 1.00 38.22 84 ASP A C 1
ATOM 655 O O . ASP A 1 84 ? 38.773 -0.488 -42.010 1.00 38.22 84 ASP A O 1
ATOM 659 N N . GLU A 1 85 ? 39.069 -2.580 -42.739 1.00 50.03 85 GLU A N 1
ATOM 660 C CA . GLU A 1 85 ? 40.485 -2.493 -43.015 1.00 50.03 85 GLU A CA 1
ATOM 661 C C . GLU A 1 85 ? 40.600 -2.147 -44.506 1.00 50.03 85 GLU A C 1
ATOM 663 O O . GLU A 1 85 ? 40.529 -3.034 -45.345 1.00 50.03 85 GLU A O 1
ATOM 668 N N . THR A 1 86 ? 40.683 -0.862 -44.861 1.00 49.03 86 THR A N 1
ATOM 669 C CA . THR A 1 86 ? 41.370 -0.378 -46.077 1.00 49.03 86 THR A CA 1
ATOM 670 C C . THR A 1 86 ? 41.374 1.149 -46.136 1.00 49.03 86 THR A C 1
ATOM 672 O O . THR A 1 86 ? 40.362 1.775 -46.412 1.00 49.03 86 THR A O 1
ATOM 675 N N . LEU A 1 87 ? 42.560 1.731 -45.926 1.00 42.09 87 LEU A N 1
ATOM 676 C CA . LEU A 1 87 ? 43.193 2.789 -46.739 1.00 42.09 87 LEU A CA 1
ATOM 677 C C . LEU A 1 87 ? 44.047 3.716 -45.870 1.00 42.09 87 LEU A C 1
ATOM 679 O O . LEU A 1 87 ? 43.650 4.792 -45.436 1.00 42.09 87 LEU A O 1
ATOM 683 N N . ALA A 1 88 ? 45.298 3.295 -45.697 1.00 51.94 88 ALA A N 1
ATOM 684 C CA . ALA A 1 88 ? 46.402 4.233 -45.620 1.00 51.94 88 ALA A CA 1
ATOM 685 C C . ALA A 1 88 ? 46.562 4.920 -46.986 1.00 51.94 88 ALA A C 1
ATOM 687 O O . ALA A 1 88 ? 46.638 4.212 -47.985 1.00 51.94 88 ALA A O 1
ATOM 688 N N . LEU A 1 89 ? 46.611 6.256 -46.999 1.00 43.84 89 LEU A N 1
ATOM 689 C CA . LEU A 1 89 ? 47.215 7.196 -47.970 1.00 43.84 89 LEU A CA 1
ATOM 690 C C . LEU A 1 89 ? 46.733 8.582 -47.487 1.00 43.84 89 LEU A C 1
ATOM 692 O O . LEU A 1 89 ? 45.538 8.800 -47.391 1.00 43.84 89 LEU A O 1
ATOM 696 N N . SER A 1 90 ? 47.541 9.526 -47.016 1.00 36.31 90 SER A N 1
ATOM 697 C CA . SER A 1 90 ? 48.603 10.276 -47.696 1.00 36.31 90 SER A CA 1
ATOM 698 C C . SER A 1 90 ? 48.321 11.760 -47.408 1.00 36.31 90 SER A C 1
ATOM 700 O O . SER A 1 90 ? 47.172 12.183 -47.390 1.00 36.31 90 SER A O 1
ATOM 702 N N . SER A 1 91 ? 49.385 12.521 -47.169 1.00 43.50 91 SER A N 1
ATOM 703 C CA . SER A 1 91 ? 49.482 13.973 -46.994 1.00 43.50 91 SER A CA 1
ATOM 704 C C . SER A 1 91 ? 48.432 14.862 -47.677 1.00 43.50 91 SER A C 1
ATOM 706 O O . SER A 1 91 ? 48.156 14.686 -48.860 1.00 43.50 91 SER A O 1
ATOM 708 N N . GLY A 1 92 ? 48.095 15.969 -47.005 1.00 40.16 92 GLY A N 1
ATOM 709 C CA . GLY A 1 92 ? 48.000 17.274 -47.668 1.00 40.16 92 GLY A CA 1
ATOM 710 C C . GLY A 1 92 ? 46.675 18.026 -47.538 1.00 40.16 92 GLY A C 1
ATOM 711 O O . GLY A 1 92 ? 45.687 17.654 -48.147 1.00 40.16 92 GLY A O 1
ATOM 712 N N . ASP A 1 93 ? 46.768 19.154 -46.836 1.00 36.47 93 ASP A N 1
ATOM 713 C CA . ASP A 1 93 ? 46.242 20.470 -47.226 1.00 36.47 93 ASP A CA 1
ATOM 714 C C . ASP A 1 93 ? 44.718 20.741 -47.244 1.00 36.47 93 ASP A C 1
ATOM 716 O O . ASP A 1 93 ? 43.951 20.239 -48.056 1.00 36.47 93 ASP A O 1
ATOM 720 N N . SER A 1 94 ? 44.340 21.641 -46.331 1.00 50.81 94 SER A N 1
ATOM 721 C CA . SER A 1 94 ? 43.300 22.675 -46.392 1.00 50.81 94 SER A CA 1
ATOM 722 C C . SER A 1 94 ? 42.174 22.536 -47.427 1.00 50.81 94 SER A C 1
ATOM 724 O O . SER A 1 94 ? 42.318 22.952 -48.577 1.00 50.81 94 SER A O 1
ATOM 726 N N . ARG A 1 95 ? 40.972 22.164 -46.964 1.00 39.50 95 ARG A N 1
ATOM 727 C CA . ARG A 1 95 ? 39.721 22.680 -47.538 1.00 39.50 95 ARG A CA 1
ATOM 728 C C . ARG A 1 95 ? 38.56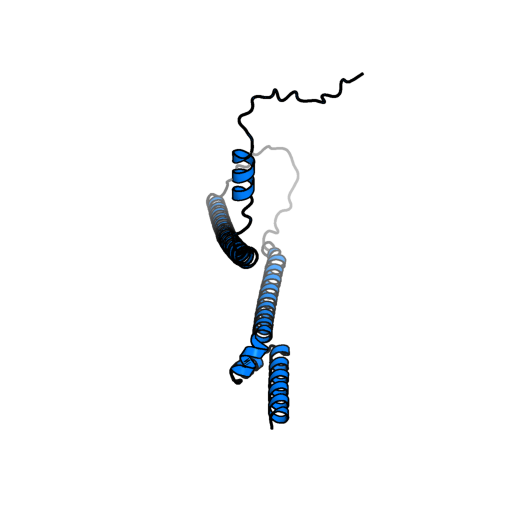8 22.560 -46.543 1.00 39.50 95 ARG A C 1
ATOM 730 O O . ARG A 1 95 ? 38.236 21.468 -46.100 1.00 39.50 95 ARG A O 1
ATOM 737 N N . GLU A 1 96 ? 37.973 23.699 -46.191 1.00 51.62 96 GLU A N 1
ATOM 738 C CA . GLU A 1 96 ? 36.643 23.761 -45.588 1.00 51.62 96 GLU A CA 1
ATOM 739 C C . GLU A 1 96 ? 35.655 23.119 -46.567 1.00 51.62 96 GLU A C 1
ATOM 741 O O . GLU A 1 96 ? 35.354 23.675 -47.624 1.00 51.62 96 GLU A O 1
ATOM 746 N N . GLU A 1 97 ? 35.193 21.919 -46.239 1.00 43.84 97 GLU A N 1
ATOM 747 C CA . GLU A 1 97 ? 34.121 21.242 -46.951 1.00 43.84 97 GLU A CA 1
ATOM 748 C C . GLU A 1 97 ? 32.954 21.147 -45.975 1.00 43.84 97 GLU A C 1
ATOM 750 O O . GLU A 1 97 ? 32.993 20.408 -44.989 1.00 43.84 97 GLU A O 1
ATOM 755 N N . SER A 1 98 ? 31.955 22.003 -46.203 1.00 48.78 98 SER A N 1
ATOM 756 C CA . SER A 1 98 ? 30.676 22.000 -45.507 1.00 48.78 98 SER A CA 1
ATOM 757 C C . SER A 1 98 ? 30.071 20.604 -45.600 1.00 48.78 98 SER A C 1
ATOM 759 O O . SER A 1 98 ? 29.452 20.241 -46.596 1.00 48.78 98 SER A O 1
ATOM 761 N N . THR A 1 99 ? 30.294 19.803 -44.563 1.00 41.38 99 THR A N 1
ATOM 762 C CA . THR A 1 99 ? 29.693 18.487 -44.415 1.00 41.38 99 THR A CA 1
ATOM 763 C C . THR A 1 99 ? 28.230 18.740 -44.079 1.00 41.38 99 THR A C 1
ATOM 765 O O . THR A 1 99 ? 27.881 19.021 -42.933 1.00 41.38 99 THR A O 1
ATOM 768 N N . GLU A 1 100 ? 27.369 18.742 -45.097 1.00 51.38 100 GLU A N 1
ATOM 769 C CA . GLU A 1 100 ? 25.927 18.652 -44.897 1.00 51.38 100 GLU A CA 1
ATOM 770 C C . GLU A 1 100 ? 25.666 17.370 -44.102 1.00 51.38 100 GLU A C 1
ATOM 772 O O . GLU A 1 100 ? 25.727 16.259 -44.627 1.00 51.38 100 GLU A O 1
ATOM 777 N N . VAL A 1 101 ? 25.437 17.525 -42.796 1.00 56.62 101 VAL A N 1
ATOM 778 C CA . VAL A 1 101 ? 24.986 16.446 -41.923 1.00 56.62 101 VAL A CA 1
ATOM 779 C C . VAL A 1 101 ? 23.591 16.084 -42.409 1.00 56.62 101 VAL A C 1
ATOM 781 O O . VAL A 1 101 ? 22.606 16.731 -42.056 1.00 56.62 101 VAL A O 1
ATOM 784 N N . HIS A 1 102 ? 23.514 15.085 -43.283 1.00 54.84 102 HIS A N 1
ATOM 785 C CA . HIS A 1 102 ? 22.255 14.503 -43.708 1.00 54.84 102 HIS A CA 1
ATOM 786 C C . HIS A 1 102 ? 21.675 13.774 -42.493 1.00 54.84 102 HIS A C 1
ATOM 788 O O . HIS A 1 102 ? 22.008 12.625 -42.210 1.00 54.84 102 HIS A O 1
ATOM 794 N N . VAL A 1 103 ? 20.893 14.500 -41.692 1.00 63.75 103 VAL A N 1
ATOM 795 C CA . VAL A 1 103 ? 20.189 13.936 -40.543 1.00 63.75 103 VAL A CA 1
ATOM 796 C C . VAL A 1 103 ? 19.143 12.989 -41.100 1.00 63.75 103 VAL A C 1
ATOM 798 O O . VAL A 1 103 ? 18.162 13.419 -41.708 1.00 63.75 103 VAL A O 1
ATOM 801 N N . ASP A 1 104 ? 19.381 11.697 -40.911 1.00 79.38 104 ASP A N 1
ATOM 802 C CA . ASP A 1 104 ? 18.450 10.661 -41.317 1.00 79.38 104 ASP A CA 1
ATOM 803 C C . ASP A 1 104 ? 17.122 10.853 -40.563 1.00 79.38 104 ASP A C 1
ATOM 805 O O . ASP A 1 104 ? 17.030 10.706 -39.339 1.00 79.38 104 ASP A O 1
ATOM 809 N N . LEU A 1 105 ? 16.089 11.253 -41.308 1.00 83.62 105 LEU A N 1
ATOM 810 C CA . LEU A 1 105 ? 14.748 11.543 -40.799 1.00 83.62 105 LEU A CA 1
ATOM 811 C C . LEU A 1 105 ? 14.144 10.341 -40.066 1.00 83.62 105 LEU A C 1
ATOM 813 O O . LEU A 1 105 ? 13.365 10.529 -39.131 1.00 83.62 105 LEU A O 1
ATOM 817 N N . GLU A 1 106 ? 14.506 9.121 -40.459 1.00 84.56 106 GLU A N 1
ATOM 818 C CA . GLU A 1 106 ? 14.023 7.904 -39.808 1.00 84.56 106 GLU A CA 1
ATOM 819 C C . GLU A 1 106 ? 14.658 7.714 -38.425 1.00 84.56 106 GLU A C 1
ATOM 821 O O . GLU A 1 106 ? 13.969 7.345 -37.471 1.00 84.56 106 GLU A O 1
ATOM 826 N N . VAL A 1 107 ? 15.934 8.082 -38.264 1.00 86.50 107 VAL A N 1
ATOM 827 C CA . VAL A 1 107 ? 16.600 8.094 -36.952 1.00 86.50 107 VAL A CA 1
ATOM 828 C C . VAL A 1 107 ? 15.962 9.141 -36.041 1.00 86.50 107 VAL A C 1
ATOM 830 O O . VAL A 1 107 ? 15.689 8.854 -34.875 1.00 86.50 107 VAL A O 1
ATOM 833 N N . LEU A 1 108 ? 15.653 10.332 -36.565 1.00 87.62 108 LEU A N 1
ATOM 834 C CA . LEU A 1 108 ? 14.996 11.381 -35.781 1.00 87.62 108 LEU A CA 1
ATOM 835 C C . LEU A 1 108 ? 13.598 10.947 -35.307 1.00 87.62 108 LEU A C 1
ATOM 837 O O . LEU A 1 108 ? 13.258 11.147 -34.140 1.00 87.62 108 LEU A O 1
ATOM 841 N N . LYS A 1 109 ? 12.812 10.295 -36.176 1.00 90.31 109 LYS A N 1
ATOM 842 C CA . LYS A 1 109 ? 11.501 9.728 -35.813 1.00 90.31 109 LYS A CA 1
ATOM 843 C C . LYS A 1 109 ? 11.621 8.633 -34.758 1.00 90.31 109 LYS A C 1
ATOM 845 O O . LYS A 1 109 ? 10.836 8.623 -33.814 1.00 90.31 109 LYS A O 1
ATOM 850 N N . ALA A 1 110 ? 12.595 7.734 -34.883 1.00 90.81 110 ALA A N 1
ATOM 851 C CA . ALA A 1 110 ? 12.814 6.676 -33.901 1.00 90.81 110 ALA A CA 1
ATOM 852 C C . ALA A 1 110 ? 13.209 7.247 -32.526 1.00 90.81 110 ALA A C 1
ATOM 854 O O . ALA A 1 110 ? 12.710 6.798 -31.492 1.00 90.81 110 ALA A O 1
ATOM 855 N N . VAL A 1 111 ? 14.062 8.278 -32.505 1.00 91.25 111 VAL A N 1
ATOM 856 C CA . VAL A 1 111 ? 14.426 9.002 -31.277 1.00 91.25 111 VAL A CA 1
ATOM 857 C C . VAL A 1 111 ? 13.210 9.711 -30.680 1.00 91.25 111 VAL A C 1
ATOM 859 O O . VAL A 1 111 ? 12.997 9.625 -29.471 1.00 91.25 111 VAL A O 1
ATOM 862 N N . GLN A 1 112 ? 12.385 10.354 -31.508 1.00 93.31 112 GLN A N 1
ATOM 863 C CA . GLN A 1 112 ? 11.152 10.999 -31.062 1.00 93.31 112 GLN A CA 1
ATOM 864 C C . GLN A 1 112 ? 10.178 9.991 -30.438 1.00 93.31 112 GLN A C 1
ATOM 866 O O . GLN A 1 112 ? 9.732 10.204 -29.316 1.00 93.31 112 GLN A O 1
ATOM 871 N N . GLN A 1 113 ? 9.901 8.868 -31.104 1.00 93.69 113 GLN A N 1
ATOM 872 C CA . GLN A 1 113 ? 9.008 7.825 -30.580 1.00 93.69 113 GLN A CA 1
ATOM 873 C C . GLN A 1 113 ? 9.512 7.249 -29.254 1.00 93.69 113 GLN A C 1
ATOM 875 O O . GLN A 1 113 ? 8.733 6.999 -28.335 1.00 93.69 113 GLN A O 1
ATOM 880 N N . ARG A 1 114 ? 10.831 7.069 -29.122 1.00 93.50 114 ARG A N 1
ATOM 881 C CA . ARG A 1 114 ? 11.444 6.634 -27.865 1.00 93.50 114 ARG A CA 1
ATOM 882 C C . ARG A 1 114 ? 11.260 7.668 -26.755 1.00 93.50 114 ARG A C 1
ATOM 884 O O . ARG A 1 114 ? 10.966 7.284 -25.626 1.00 93.50 114 ARG A O 1
ATOM 891 N N . ALA A 1 115 ? 11.435 8.952 -27.064 1.00 93.94 115 ALA A N 1
ATOM 892 C CA . ALA A 1 115 ? 11.218 10.032 -26.108 1.00 93.94 115 ALA A CA 1
ATOM 893 C C . ALA A 1 115 ? 9.743 10.117 -25.683 1.00 93.94 115 ALA A C 1
ATOM 895 O O . ALA A 1 115 ? 9.463 10.240 -24.494 1.00 93.94 115 ALA A O 1
ATOM 896 N N . GLU A 1 116 ? 8.807 9.981 -26.624 1.00 94.88 116 GLU A N 1
ATOM 897 C CA . GLU A 1 116 ? 7.366 9.956 -26.350 1.00 94.88 116 GLU A CA 1
ATOM 898 C C . GLU A 1 116 ? 6.983 8.794 -25.428 1.00 94.88 116 GLU A C 1
ATOM 900 O O . GLU A 1 116 ? 6.295 9.011 -24.432 1.00 94.88 116 GLU A O 1
ATOM 905 N N . LEU A 1 117 ? 7.493 7.587 -25.692 1.00 95.25 117 LEU A N 1
ATOM 906 C CA . LEU A 1 117 ? 7.263 6.419 -24.839 1.00 95.25 117 LEU A CA 1
ATOM 907 C C . LEU A 1 117 ? 7.879 6.592 -23.442 1.00 95.25 117 LEU A C 1
ATOM 909 O O . LEU A 1 117 ? 7.287 6.216 -22.434 1.00 95.25 117 LEU A O 1
ATOM 913 N N . GLN A 1 118 ? 9.072 7.180 -23.352 1.00 94.94 118 GLN A N 1
ATOM 914 C CA . GLN A 1 118 ? 9.692 7.451 -22.057 1.00 94.94 118 GLN A CA 1
ATOM 915 C C . GLN A 1 118 ? 8.882 8.475 -21.252 1.00 94.94 118 GLN A C 1
ATOM 917 O O . GLN A 1 118 ? 8.692 8.295 -20.049 1.00 94.94 118 GLN A O 1
ATOM 922 N N . LEU A 1 119 ? 8.385 9.527 -21.906 1.00 95.25 119 LEU A N 1
ATOM 923 C CA . LEU A 1 119 ? 7.538 10.531 -21.269 1.00 95.25 119 LEU A CA 1
ATOM 924 C C . LEU A 1 119 ? 6.196 9.941 -20.835 1.00 95.25 119 LEU A C 1
ATOM 926 O O . LEU A 1 119 ? 5.752 10.239 -19.729 1.00 95.25 119 LEU A O 1
ATOM 930 N N . SER A 1 120 ? 5.572 9.078 -21.642 1.00 95.44 120 SER A N 1
ATOM 931 C CA . SER A 1 120 ? 4.305 8.444 -21.263 1.00 95.44 120 SER A CA 1
ATOM 932 C C . SER A 1 120 ? 4.465 7.582 -20.011 1.00 95.44 120 SER A C 1
ATOM 934 O O . SER A 1 120 ? 3.690 7.729 -19.070 1.00 95.44 120 SER A O 1
ATOM 936 N N . LEU A 1 121 ? 5.528 6.773 -19.940 1.00 94.44 121 LEU A N 1
ATOM 937 C CA . LEU A 1 121 ? 5.834 5.957 -18.761 1.00 94.44 121 LEU A CA 1
ATOM 938 C C . LEU A 1 121 ? 6.122 6.813 -17.518 1.00 94.44 121 LEU A C 1
ATOM 940 O O . LEU A 1 121 ? 5.704 6.469 -16.414 1.00 94.44 121 LEU A O 1
ATOM 944 N N . GLN A 1 122 ? 6.815 7.945 -17.678 1.00 95.25 122 GLN A N 1
ATOM 945 C CA . GLN A 1 122 ? 7.060 8.875 -16.571 1.00 95.25 122 GLN A CA 1
ATOM 946 C C . GLN A 1 122 ? 5.768 9.522 -16.066 1.00 95.25 122 GLN A C 1
ATOM 948 O O . GLN A 1 122 ? 5.574 9.632 -14.857 1.00 95.25 122 GLN A O 1
ATOM 953 N N . VAL A 1 123 ? 4.876 9.929 -16.970 1.00 95.69 123 VAL A N 1
ATOM 954 C CA . VAL A 1 123 ? 3.573 10.500 -16.607 1.00 95.69 123 VAL A CA 1
ATOM 955 C C . VAL A 1 123 ? 2.713 9.467 -15.880 1.00 95.69 123 VAL A C 1
ATOM 957 O O . VAL A 1 123 ? 2.135 9.786 -14.844 1.00 95.69 123 VAL A O 1
ATOM 960 N N . GLU A 1 124 ? 2.672 8.224 -16.362 1.00 95.06 124 GLU A N 1
ATOM 961 C CA . GLU A 1 124 ? 1.965 7.125 -15.693 1.00 95.06 124 GLU A CA 1
ATOM 962 C C . GLU A 1 124 ? 2.507 6.872 -14.280 1.00 95.06 124 GLU A C 1
ATOM 964 O O . GLU A 1 124 ? 1.728 6.778 -13.332 1.00 95.06 124 GLU A O 1
ATOM 969 N N . ALA A 1 125 ? 3.833 6.849 -14.111 1.00 93.88 125 ALA A N 1
ATOM 970 C CA . ALA A 1 125 ? 4.458 6.690 -12.801 1.00 93.88 125 ALA A CA 1
ATOM 971 C C . ALA A 1 125 ? 4.131 7.851 -11.844 1.00 93.88 125 ALA A C 1
ATOM 973 O O . ALA A 1 125 ? 3.889 7.629 -10.657 1.00 93.88 125 ALA A O 1
ATOM 974 N N . ILE A 1 126 ? 4.104 9.092 -12.343 1.00 94.06 126 ILE A N 1
ATOM 975 C CA . ILE A 1 126 ? 3.724 10.266 -11.543 1.00 94.06 126 ILE A CA 1
ATOM 976 C C . ILE A 1 126 ? 2.255 10.190 -11.123 1.00 94.06 126 ILE A C 1
ATOM 978 O O . ILE A 1 126 ? 1.954 10.477 -9.965 1.00 94.06 126 ILE A O 1
ATOM 982 N N . ASN A 1 127 ? 1.360 9.775 -12.019 1.00 94.94 127 ASN A N 1
ATOM 983 C CA . ASN A 1 127 ? -0.057 9.610 -11.697 1.00 94.94 127 ASN A CA 1
ATOM 984 C C . ASN A 1 127 ? -0.267 8.542 -10.613 1.00 94.94 127 ASN A C 1
ATOM 986 O O . ASN A 1 127 ? -0.953 8.811 -9.635 1.00 94.94 127 ASN A O 1
ATOM 990 N N . ASP A 1 128 ? 0.397 7.385 -10.705 1.00 95.44 128 ASP A N 1
ATOM 991 C CA . ASP A 1 128 ? 0.310 6.344 -9.666 1.00 95.44 128 ASP A CA 1
ATOM 992 C C . ASP A 1 128 ? 0.847 6.829 -8.304 1.00 95.44 128 ASP A C 1
ATOM 994 O O . ASP A 1 128 ? 0.277 6.542 -7.247 1.00 95.44 128 ASP A O 1
ATOM 998 N N . MET A 1 129 ? 1.928 7.618 -8.299 1.00 94.88 129 MET A N 1
ATOM 999 C CA . MET A 1 129 ? 2.414 8.255 -7.070 1.00 94.88 129 MET A CA 1
ATOM 1000 C C . MET A 1 129 ? 1.408 9.262 -6.500 1.00 94.88 129 MET A C 1
ATOM 1002 O O . MET A 1 129 ? 1.234 9.316 -5.279 1.00 94.88 129 MET A O 1
ATOM 1006 N N . LEU A 1 130 ? 0.749 10.045 -7.359 1.00 96.44 130 LEU A N 1
ATOM 1007 C CA . LEU A 1 130 ? -0.266 11.013 -6.952 1.00 96.44 130 LEU A CA 1
ATOM 1008 C C . LEU A 1 130 ? -1.487 10.308 -6.346 1.00 96.44 130 LEU A C 1
ATOM 1010 O O . LEU A 1 130 ? -1.882 10.651 -5.234 1.00 96.44 130 LEU A O 1
ATOM 1014 N N . ASP A 1 131 ? -1.996 9.261 -6.995 1.00 96.25 131 ASP A N 1
ATOM 1015 C CA . ASP A 1 131 ? -3.122 8.456 -6.505 1.00 96.25 131 ASP A CA 1
ATOM 1016 C C . ASP A 1 131 ? -2.824 7.858 -5.119 1.00 96.25 131 ASP A C 1
ATOM 1018 O O . ASP A 1 131 ? -3.651 7.889 -4.199 1.00 96.25 131 ASP A O 1
ATOM 1022 N N . LYS A 1 132 ? -1.600 7.350 -4.918 1.00 95.31 132 LYS A N 1
ATOM 1023 C CA . LYS A 1 132 ? -1.145 6.845 -3.612 1.00 95.31 132 LYS A CA 1
ATOM 1024 C C . LYS A 1 132 ? -1.077 7.950 -2.560 1.00 95.31 132 LYS A C 1
ATOM 1026 O O . LYS A 1 132 ? -1.474 7.717 -1.415 1.00 95.31 132 LYS A O 1
ATOM 1031 N N . ALA A 1 133 ? -0.592 9.137 -2.923 1.00 93.81 133 ALA A N 1
ATOM 1032 C CA . ALA A 1 133 ? -0.532 10.278 -2.016 1.00 93.81 133 ALA A CA 1
ATOM 1033 C C . ALA A 1 133 ? -1.938 10.738 -1.600 1.00 93.81 133 ALA A C 1
ATOM 1035 O O . ALA A 1 133 ? -2.190 10.931 -0.409 1.00 93.81 133 ALA A O 1
ATOM 1036 N N . GLU A 1 134 ? -2.879 10.830 -2.541 1.00 97.00 134 GLU A N 1
ATOM 1037 C CA . GLU A 1 134 ? -4.280 11.166 -2.260 1.00 97.00 134 GLU A CA 1
ATOM 1038 C C . GLU A 1 134 ? -4.942 10.133 -1.340 1.00 97.00 134 GLU A C 1
ATOM 1040 O O . GLU A 1 134 ? -5.622 10.488 -0.366 1.00 97.00 134 GLU A O 1
ATOM 1045 N N . LEU A 1 135 ? -4.681 8.844 -1.572 1.00 96.75 135 LEU A N 1
ATOM 1046 C CA . LEU A 1 135 ? -5.156 7.772 -0.701 1.00 96.75 135 LEU A CA 1
ATOM 1047 C C . LEU A 1 135 ? -4.586 7.894 0.721 1.00 96.75 135 LEU A C 1
ATOM 1049 O O . LEU A 1 135 ? -5.317 7.712 1.700 1.00 96.75 135 LEU A O 1
ATOM 1053 N N . MET A 1 136 ? -3.295 8.210 0.860 1.00 96.88 136 MET A N 1
ATOM 1054 C CA . MET A 1 136 ? -2.665 8.437 2.165 1.00 96.88 136 MET A CA 1
ATOM 1055 C C . MET A 1 136 ? -3.275 9.638 2.891 1.00 96.88 136 MET A C 1
ATOM 1057 O O . MET A 1 136 ? -3.585 9.529 4.079 1.00 96.88 136 MET A O 1
ATOM 1061 N N . VAL A 1 137 ? -3.501 10.750 2.188 1.00 97.88 137 VAL A N 1
ATOM 1062 C CA . VAL A 1 137 ? -4.155 11.945 2.745 1.00 97.88 137 VAL A CA 1
ATOM 1063 C C . VAL A 1 137 ? -5.569 11.616 3.217 1.00 97.88 137 VAL A C 1
ATOM 1065 O O . VAL A 1 137 ? -5.928 11.951 4.345 1.00 97.88 137 VAL A O 1
ATOM 1068 N N . THR A 1 138 ? -6.346 10.892 2.411 1.00 97.62 138 THR A N 1
ATOM 1069 C CA . THR A 1 138 ? -7.711 10.477 2.769 1.00 97.62 138 THR A CA 1
ATOM 1070 C C . THR A 1 138 ? -7.722 9.616 4.035 1.00 97.62 138 THR A C 1
ATOM 1072 O O . THR A 1 138 ? -8.508 9.854 4.955 1.00 97.62 138 THR A O 1
ATOM 1075 N N . ARG A 1 139 ? -6.804 8.645 4.137 1.00 96.94 139 ARG A N 1
ATOM 1076 C CA . ARG A 1 139 ? -6.660 7.799 5.336 1.00 96.94 139 ARG A CA 1
ATOM 1077 C C . ARG A 1 139 ? -6.249 8.602 6.566 1.00 96.94 139 ARG A C 1
ATOM 1079 O O . ARG A 1 139 ? -6.780 8.371 7.653 1.00 96.94 139 ARG A O 1
ATOM 1086 N N . ALA A 1 140 ? -5.324 9.546 6.409 1.00 95.62 140 ALA A N 1
ATOM 1087 C CA . ALA A 1 140 ? -4.908 10.428 7.493 1.00 95.62 140 ALA A CA 1
ATOM 1088 C C . ALA A 1 140 ? -6.078 11.292 7.986 1.00 95.62 140 ALA A C 1
ATOM 1090 O O . ALA A 1 140 ? -6.337 11.337 9.186 1.00 95.62 140 ALA A O 1
ATOM 1091 N N . GLN A 1 141 ? -6.845 11.898 7.075 1.00 97.75 141 GLN A N 1
ATOM 1092 C CA . GLN A 1 141 ? -8.039 12.681 7.410 1.00 97.75 141 GLN A CA 1
ATOM 1093 C C . GLN A 1 141 ? -9.086 11.843 8.149 1.00 97.75 141 GLN A C 1
ATOM 1095 O O . GLN A 1 141 ? -9.606 12.281 9.174 1.00 97.75 141 GLN A O 1
ATOM 1100 N N . GLN A 1 142 ? -9.354 10.620 7.683 1.00 97.62 142 GLN A N 1
ATOM 1101 C CA . GLN A 1 142 ? -10.274 9.699 8.351 1.00 97.62 142 GLN A CA 1
ATOM 1102 C C . GLN A 1 142 ? -9.796 9.338 9.766 1.00 97.62 142 GLN A C 1
ATOM 1104 O O . GLN A 1 142 ? -10.595 9.302 10.701 1.00 97.62 142 GLN A O 1
ATOM 1109 N N . THR A 1 143 ? -8.492 9.112 9.935 1.00 96.38 143 THR A N 1
ATOM 1110 C CA . THR A 1 143 ? -7.890 8.784 11.236 1.00 96.38 143 THR A CA 1
ATOM 1111 C C . THR A 1 143 ? -7.993 9.966 12.199 1.00 96.38 143 THR A C 1
ATOM 1113 O O . THR A 1 143 ? -8.418 9.790 13.338 1.00 96.38 143 THR A O 1
ATOM 1116 N N . CYS A 1 144 ? -7.690 11.183 11.737 1.00 96.69 144 CYS A N 1
ATOM 1117 C CA . CYS A 1 144 ? -7.858 12.408 12.520 1.00 96.69 144 CYS A CA 1
ATOM 1118 C C . CYS A 1 144 ? -9.322 12.642 12.916 1.00 96.69 144 CYS A C 1
ATOM 1120 O O . CYS A 1 144 ? -9.592 12.984 14.065 1.00 96.69 144 CYS A O 1
ATOM 1122 N N . ALA A 1 145 ? -10.267 12.425 11.997 1.00 95.81 145 ALA A N 1
ATOM 1123 C CA . ALA A 1 145 ? -11.694 12.554 12.283 1.00 95.81 145 ALA A CA 1
ATOM 1124 C C . ALA A 1 145 ? -12.161 11.534 13.336 1.00 95.81 145 ALA A C 1
ATOM 1126 O O . ALA A 1 145 ? -12.899 11.897 14.252 1.00 95.81 145 ALA A O 1
ATOM 1127 N N . SER A 1 146 ? -11.694 10.282 13.247 1.00 96.88 146 SER A N 1
ATOM 1128 C CA . SER A 1 146 ? -11.966 9.254 14.261 1.00 96.88 146 SER A CA 1
ATOM 1129 C C . SER A 1 146 ? -11.395 9.651 15.619 1.00 96.88 146 SER A C 1
ATOM 1131 O O . SER A 1 146 ? -12.119 9.650 16.608 1.00 96.88 146 SER A O 1
ATOM 1133 N N . LEU A 1 147 ? -10.127 10.071 15.658 1.00 96.75 147 LEU A N 1
ATOM 1134 C CA . LEU A 1 147 ? -9.460 10.496 16.886 1.00 96.75 147 LEU A CA 1
ATOM 1135 C C . LEU A 1 147 ? -10.178 11.686 17.536 1.00 96.75 147 LEU A C 1
ATOM 1137 O O . LEU A 1 147 ? -10.346 11.723 18.751 1.00 96.75 147 LEU A O 1
ATOM 1141 N N . GLN A 1 148 ? -10.634 12.650 16.734 1.00 96.00 148 GLN A N 1
ATOM 1142 C CA . GLN A 1 148 ? -11.408 13.786 17.222 1.00 96.00 148 GLN A CA 1
ATOM 1143 C C . GLN A 1 148 ? -12.762 13.345 17.798 1.00 96.00 148 GLN A C 1
ATOM 1145 O O . GLN A 1 148 ? -13.177 13.848 18.844 1.00 96.00 148 GLN A O 1
ATOM 1150 N N . ALA A 1 149 ? -13.451 12.408 17.144 1.00 93.81 149 ALA A N 1
ATOM 1151 C CA . ALA A 1 149 ? -14.712 11.864 17.638 1.00 93.81 149 ALA A CA 1
ATOM 1152 C C . ALA A 1 149 ? -14.526 11.114 18.967 1.00 93.81 149 ALA A C 1
ATOM 1154 O O . ALA A 1 149 ? -15.302 11.332 19.902 1.00 93.81 149 ALA A O 1
ATOM 1155 N N . ASP A 1 150 ? -13.477 10.296 19.072 1.00 93.69 150 ASP A N 1
ATOM 1156 C CA . ASP A 1 150 ? -13.127 9.566 20.291 1.00 93.69 150 ASP A CA 1
ATOM 1157 C C . ASP A 1 150 ? -12.753 10.527 21.422 1.00 93.69 150 ASP A C 1
ATOM 1159 O O . ASP A 1 150 ? -13.309 10.430 22.515 1.00 93.69 150 ASP A O 1
ATOM 1163 N N . TYR A 1 151 ? -11.925 11.535 21.135 1.00 93.12 151 TYR A N 1
ATOM 1164 C CA . TYR A 1 151 ? -11.593 12.590 22.089 1.00 93.12 151 TYR A CA 1
ATOM 1165 C C . TYR A 1 151 ? -12.849 13.288 22.616 1.00 93.12 151 TYR A C 1
ATOM 1167 O O . TYR A 1 151 ? -13.017 13.440 23.825 1.00 93.12 151 TYR A O 1
ATOM 1175 N N . HIS A 1 152 ? -13.766 13.700 21.735 1.00 87.19 152 HIS A N 1
ATOM 1176 C CA . HIS A 1 152 ? -15.008 14.335 22.171 1.00 87.19 152 HIS A CA 1
ATOM 1177 C C . HIS A 1 152 ? -15.856 13.391 23.021 1.00 87.19 152 HIS A C 1
ATOM 1179 O O . HIS A 1 152 ? -16.351 13.804 24.068 1.00 87.19 152 HIS A O 1
ATOM 1185 N N . LYS A 1 153 ? -15.995 12.127 22.616 1.00 89.25 153 LYS A N 1
ATOM 1186 C CA . LYS A 1 153 ? -16.729 11.110 23.372 1.00 89.25 153 LYS A CA 1
ATOM 1187 C C . LYS A 1 153 ? -16.154 10.929 24.779 1.00 89.25 153 LYS A C 1
ATOM 1189 O O . LYS A 1 153 ? -16.918 10.975 25.741 1.00 89.25 153 LYS A O 1
ATOM 1194 N N . GLU A 1 154 ? -14.841 10.768 24.911 1.00 88.88 154 GLU A N 1
ATOM 1195 C CA . GLU A 1 154 ? -14.159 10.633 26.204 1.00 88.88 154 GLU A CA 1
ATOM 1196 C C . GLU A 1 154 ? -14.296 11.894 27.061 1.00 88.88 154 GLU A C 1
ATOM 1198 O O . GLU A 1 154 ? -14.578 11.813 28.260 1.00 88.88 154 GLU A O 1
ATOM 1203 N N . ASN A 1 155 ? -14.159 13.070 26.447 1.00 83.94 155 ASN A N 1
ATOM 1204 C CA . ASN A 1 155 ? -14.275 14.350 27.136 1.00 83.94 155 ASN A CA 1
ATOM 1205 C C . ASN A 1 155 ? -15.706 14.565 27.672 1.00 83.94 155 ASN A C 1
ATOM 1207 O O . ASN A 1 155 ? -15.884 14.968 28.820 1.00 83.94 155 ASN A O 1
ATOM 1211 N N . PHE A 1 156 ? -16.739 14.212 26.896 1.00 81.94 156 PHE A N 1
ATOM 1212 C CA . PHE A 1 156 ? -18.137 14.263 27.349 1.00 81.94 156 PHE A CA 1
ATOM 1213 C C . PHE A 1 156 ? -18.465 13.222 28.427 1.00 81.94 156 PHE A C 1
ATOM 1215 O O . PHE A 1 156 ? -19.304 13.484 29.287 1.00 81.94 156 PHE A O 1
ATOM 1222 N N . GLN A 1 157 ? -17.820 12.054 28.403 1.00 81.12 157 GLN A N 1
ATOM 1223 C CA . GLN A 1 157 ? -17.978 11.044 29.454 1.00 81.12 157 GLN A CA 1
ATOM 1224 C C . GLN A 1 157 ? -17.305 11.467 30.764 1.00 81.12 157 GLN A C 1
ATOM 1226 O O . GLN A 1 157 ? -17.862 11.248 31.838 1.00 81.12 157 GLN A O 1
ATOM 1231 N N . SER A 1 158 ? -16.125 12.082 30.676 1.00 80.00 158 SER A N 1
ATOM 1232 C CA . SER A 1 158 ? -15.317 12.473 31.838 1.00 80.00 158 SER A CA 1
ATOM 1233 C C . SER A 1 158 ? -15.852 13.729 32.523 1.00 80.00 158 SER A C 1
ATOM 1235 O O . SER A 1 158 ? -15.843 13.826 33.750 1.00 80.00 158 SER A O 1
ATOM 1237 N N . TYR A 1 159 ? -16.363 14.684 31.745 1.00 71.81 159 TYR A N 1
ATOM 1238 C CA . TYR A 1 159 ? -16.961 15.910 32.258 1.00 71.81 159 TYR A CA 1
ATOM 1239 C C . TYR A 1 159 ? -18.456 15.903 31.959 1.00 71.81 159 TYR A C 1
ATOM 1241 O O . TYR A 1 159 ? -18.902 16.376 30.915 1.00 71.81 159 TYR A O 1
ATOM 1249 N N . ALA A 1 160 ? -19.247 15.391 32.903 1.00 60.41 160 ALA A N 1
ATOM 1250 C CA . ALA A 1 160 ? -20.702 15.449 32.851 1.00 60.41 160 ALA A CA 1
ATOM 1251 C C . ALA A 1 160 ? -21.171 16.914 32.862 1.00 60.41 160 ALA A C 1
ATOM 1253 O O . ALA A 1 160 ? -21.392 17.456 33.931 1.00 60.41 160 ALA A O 1
ATOM 1254 N N . HIS A 1 161 ? -21.248 17.566 31.695 1.00 58.88 161 HIS A N 1
ATOM 1255 C CA . HIS A 1 161 ? -21.885 18.854 31.352 1.00 58.88 161 HIS A CA 1
ATOM 1256 C C . HIS A 1 161 ? -21.766 20.076 32.297 1.00 58.88 161 HIS A C 1
ATOM 1258 O O . HIS A 1 161 ? -22.325 21.124 31.980 1.00 58.88 161 HIS A O 1
ATOM 1264 N N . VAL A 1 162 ? -21.038 20.020 33.412 1.00 53.50 162 VAL A N 1
ATOM 1265 C CA . VAL A 1 162 ? -21.138 21.041 34.468 1.00 53.50 162 VAL A CA 1
ATOM 1266 C C . VAL A 1 162 ? -20.200 22.229 34.247 1.00 53.50 162 VAL A C 1
ATOM 1268 O O . VAL A 1 162 ? -20.467 23.291 34.785 1.00 53.50 162 VAL A O 1
ATOM 1271 N N . ASN A 1 163 ? -19.171 22.143 33.400 1.00 58.47 163 ASN A N 1
ATOM 1272 C CA . ASN A 1 163 ? -18.240 23.264 33.208 1.00 58.47 163 ASN A CA 1
ATOM 1273 C C . ASN A 1 163 ? -17.789 23.412 31.752 1.00 58.47 163 ASN A C 1
ATOM 1275 O O . ASN A 1 163 ? -16.616 23.240 31.433 1.00 58.47 163 ASN A O 1
ATOM 1279 N N . SER A 1 164 ? -18.707 23.751 30.843 1.00 66.00 164 SER A N 1
ATOM 1280 C CA . SER A 1 164 ? -18.269 24.296 29.554 1.00 66.00 164 SER A CA 1
ATOM 1281 C C . SER A 1 164 ? -17.596 25.652 29.811 1.00 66.00 164 SER A C 1
ATOM 1283 O O . SER A 1 164 ? -18.236 26.523 30.410 1.00 66.00 164 SER A O 1
ATOM 1285 N N . PRO A 1 165 ? -16.360 25.888 29.335 1.00 68.88 165 PRO A N 1
ATOM 1286 C CA . PRO A 1 165 ? -15.723 27.203 29.402 1.00 68.88 165 PRO A CA 1
ATOM 1287 C C . PRO A 1 165 ? -16.626 28.308 28.842 1.00 68.88 165 PRO A C 1
ATOM 1289 O O . PRO A 1 165 ? -16.651 29.410 29.374 1.00 68.88 165 PRO A O 1
ATOM 1292 N N . ASN A 1 166 ? -17.457 27.992 27.842 1.00 72.56 166 ASN A N 1
ATOM 1293 C CA . ASN A 1 166 ? -18.434 28.924 27.279 1.00 72.56 166 ASN A CA 1
ATOM 1294 C C . ASN A 1 166 ? -19.536 29.309 28.275 1.00 72.56 166 ASN A C 1
ATOM 1296 O O . ASN A 1 166 ? -19.992 30.448 28.268 1.00 72.56 166 ASN A O 1
ATOM 1300 N N . VAL A 1 167 ? -19.962 28.390 29.146 1.00 72.50 167 VAL A N 1
ATOM 1301 C CA . VAL A 1 167 ? -20.925 28.692 30.218 1.00 72.50 167 VAL A CA 1
ATOM 1302 C C . VAL A 1 167 ? -20.269 29.577 31.275 1.00 72.50 167 VAL A C 1
ATOM 1304 O O . VAL A 1 167 ? -20.873 30.561 31.685 1.00 72.50 167 VAL A O 1
ATOM 1307 N N . LEU A 1 168 ? -19.016 29.299 31.645 1.00 71.50 168 LEU A N 1
ATOM 1308 C CA . LEU A 1 168 ? -18.223 30.144 32.545 1.00 71.50 168 LEU A CA 1
ATOM 1309 C C . LEU A 1 168 ? -18.034 31.561 31.986 1.00 71.50 168 LEU A C 1
ATOM 1311 O O . LEU A 1 168 ? -18.332 32.530 32.673 1.00 71.50 168 LEU A O 1
ATOM 1315 N N . VAL A 1 169 ? -17.636 31.695 30.720 1.00 79.25 169 VAL A N 1
ATOM 1316 C CA . VAL A 1 169 ? -17.510 32.988 30.025 1.00 79.25 169 VAL A CA 1
ATOM 1317 C C . VAL A 1 169 ? -18.857 33.712 29.951 1.00 79.25 169 VAL A C 1
ATOM 1319 O O . VAL A 1 169 ? -18.921 34.927 30.137 1.00 79.25 169 VAL A O 1
ATOM 1322 N N . LYS A 1 170 ? -19.961 32.988 29.737 1.00 80.31 170 LYS A N 1
ATOM 1323 C CA . LYS A 1 170 ? -21.308 33.570 29.731 1.00 80.31 170 LYS A CA 1
ATOM 1324 C C . LYS A 1 170 ? -21.730 34.057 31.120 1.00 80.31 170 LYS A C 1
ATOM 1326 O O . LYS A 1 170 ? -22.285 35.141 31.228 1.00 80.31 170 LYS A O 1
ATOM 1331 N N . ILE A 1 171 ? -21.433 33.303 32.176 1.00 80.38 171 ILE A N 1
ATOM 1332 C CA . ILE A 1 171 ? -21.705 33.722 33.556 1.00 80.38 171 ILE A CA 1
ATOM 1333 C C . ILE A 1 171 ? -20.843 34.934 33.912 1.00 80.38 171 ILE A C 1
ATOM 1335 O O . ILE A 1 171 ? -21.377 35.905 34.427 1.00 80.38 171 ILE A O 1
ATOM 1339 N N . LEU A 1 172 ? -19.548 34.929 33.585 1.00 79.31 172 LEU A N 1
ATOM 1340 C CA . LEU A 1 172 ? -18.643 36.053 33.855 1.00 79.31 172 LEU A CA 1
ATOM 1341 C C . LEU A 1 172 ? -19.031 37.320 33.081 1.00 79.31 172 LEU A C 1
ATOM 1343 O O . LEU A 1 172 ? -18.981 38.411 33.639 1.00 79.31 172 LEU A O 1
ATOM 1347 N N . SER A 1 173 ? -19.469 37.190 31.827 1.00 82.81 173 SER A N 1
ATOM 1348 C CA . SER A 1 173 ? -19.939 38.337 31.0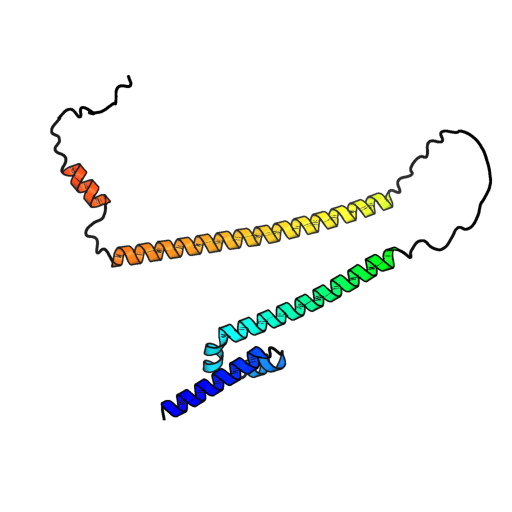34 1.00 82.81 173 SER A CA 1
ATOM 1349 C C . SER A 1 173 ? -21.310 38.862 31.475 1.00 82.81 173 SER A C 1
ATOM 1351 O O . SER A 1 173 ? -21.568 40.050 31.321 1.00 82.81 173 SER A O 1
ATOM 1353 N N . GLN A 1 174 ? -22.174 38.022 32.057 1.00 80.00 174 GLN A N 1
ATOM 1354 C CA . GLN A 1 174 ? -23.455 38.445 32.644 1.00 80.00 174 GLN A CA 1
ATOM 1355 C C . GLN A 1 174 ? -23.327 38.951 34.088 1.00 80.00 174 GLN A C 1
ATOM 1357 O O . GLN A 1 174 ? -24.149 39.747 34.531 1.00 80.00 174 GLN A O 1
ATOM 1362 N N . ALA A 1 175 ? -22.318 38.482 34.823 1.00 69.44 175 ALA A N 1
ATOM 1363 C CA . ALA A 1 175 ? -22.013 38.907 36.184 1.00 69.44 175 ALA A CA 1
ATOM 1364 C C . ALA A 1 175 ? -21.193 40.204 36.232 1.00 69.44 175 ALA A C 1
ATOM 1366 O O . ALA A 1 175 ? -21.034 40.761 37.317 1.00 69.44 175 ALA A O 1
ATOM 1367 N N . LEU A 1 176 ? -20.691 40.696 35.091 1.00 60.22 176 LEU A N 1
ATOM 1368 C CA . LEU A 1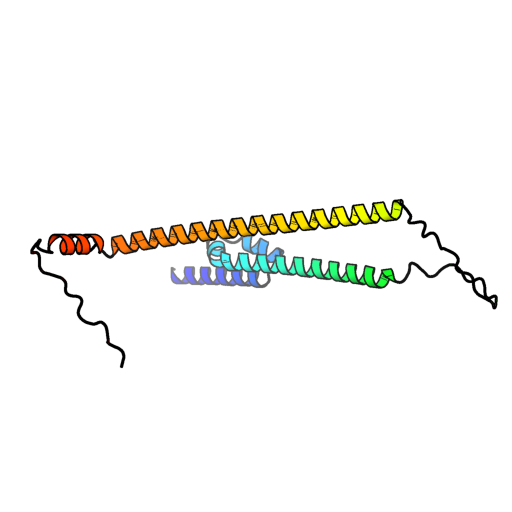 176 ? -20.130 42.039 34.992 1.00 60.22 176 LEU A CA 1
ATOM 1369 C C . LEU A 1 176 ? -21.287 43.047 35.112 1.00 60.22 176 LEU A C 1
ATOM 1371 O O . LEU A 1 176 ? -22.128 43.110 34.211 1.00 60.22 176 LEU A O 1
ATOM 1375 N N . PRO A 1 177 ? -21.386 43.824 36.204 1.00 57.28 177 PRO A N 1
ATOM 1376 C CA . PRO A 1 177 ? -22.418 44.839 36.302 1.00 57.28 177 PRO A CA 1
ATOM 1377 C C . PRO A 1 177 ? -22.173 45.871 35.200 1.00 57.28 177 PRO A C 1
ATOM 1379 O O . PRO A 1 177 ? -21.044 46.318 35.006 1.00 57.28 177 PRO A O 1
ATOM 1382 N N . THR A 1 178 ? -23.233 46.316 34.524 1.00 55.72 178 THR A N 1
ATOM 1383 C CA . THR A 1 178 ? -23.285 47.632 33.871 1.00 55.72 178 THR A CA 1
ATOM 1384 C C . THR A 1 178 ? -23.154 48.723 34.939 1.00 55.72 178 THR A C 1
ATOM 1386 O O . THR A 1 178 ? -24.108 49.426 35.255 1.00 55.72 178 THR A O 1
ATOM 1389 N N . ALA A 1 179 ? -21.985 48.822 35.556 1.00 51.16 179 ALA A N 1
ATOM 1390 C CA . ALA A 1 179 ? -21.544 49.972 36.311 1.00 51.16 179 ALA A CA 1
ATOM 1391 C C . ALA A 1 179 ? -20.436 50.579 35.461 1.00 51.16 179 ALA A C 1
ATOM 1393 O O . ALA A 1 179 ? -19.395 49.961 35.252 1.00 51.16 179 ALA A O 1
ATOM 1394 N N . GLY A 1 180 ? -20.722 51.737 34.868 1.00 54.19 180 GLY A N 1
ATOM 1395 C CA . GLY A 1 180 ? -19.714 52.502 34.161 1.00 54.19 180 GLY A CA 1
ATOM 1396 C C . GLY A 1 180 ? -18.606 52.865 35.134 1.00 54.19 180 GLY A C 1
ATOM 1397 O O . GLY A 1 180 ? -18.789 53.764 35.942 1.00 54.19 180 GLY A O 1
ATOM 1398 N N . GLU A 1 181 ? -17.479 52.172 35.048 1.00 50.09 181 GLU A N 1
ATOM 1399 C CA . GLU A 1 181 ? -16.222 52.651 35.591 1.00 50.09 181 GLU A CA 1
ATOM 1400 C C . GLU A 1 181 ? -15.131 52.489 34.536 1.00 50.09 181 GLU A C 1
ATOM 1402 O O . GLU A 1 181 ? -14.934 51.450 33.906 1.00 50.09 181 GLU A O 1
ATOM 1407 N N . GLU A 1 182 ? -14.509 53.631 34.308 1.00 54.94 182 GLU A N 1
ATOM 1408 C CA . GLU A 1 182 ? -13.426 53.971 33.412 1.00 54.94 182 GLU A CA 1
ATOM 1409 C C . GLU A 1 182 ? -12.260 52.981 33.556 1.00 54.94 182 GLU A C 1
ATOM 1411 O O . GLU A 1 182 ? -11.535 52.966 34.549 1.00 54.94 182 GLU A O 1
ATOM 1416 N N . PHE A 1 183 ? -12.079 52.122 32.551 1.00 54.69 183 PHE A N 1
ATOM 1417 C CA . PHE A 1 183 ? -10.926 51.232 32.472 1.00 54.69 183 PHE A CA 1
ATOM 1418 C C . PHE A 1 183 ? -9.702 52.068 32.081 1.00 54.69 183 PHE A C 1
ATOM 1420 O O . PHE A 1 183 ? -9.417 52.254 30.900 1.00 54.69 183 PHE A O 1
ATOM 1427 N N . VAL A 1 184 ? -9.000 52.620 33.072 1.00 55.56 184 VAL A N 1
ATOM 1428 C CA . VAL A 1 184 ? -7.684 53.240 32.877 1.00 55.56 184 VAL A CA 1
ATOM 1429 C C . VAL A 1 184 ? -6.660 52.112 32.697 1.00 55.56 184 VAL A C 1
ATOM 1431 O O . VAL A 1 184 ? -6.421 51.363 33.648 1.00 55.56 184 VAL A O 1
ATOM 1434 N N . PRO A 1 185 ? -6.036 51.946 31.514 1.00 50.25 185 PRO A N 1
ATOM 1435 C CA . PRO A 1 185 ? -4.991 50.951 31.337 1.00 50.25 185 PRO A CA 1
ATOM 1436 C C . PRO A 1 185 ? -3.723 51.455 32.031 1.00 50.25 185 PRO A C 1
ATOM 1438 O O . PRO A 1 185 ? -2.983 52.282 31.501 1.00 50.25 185 PRO A O 1
ATOM 1441 N N . ALA A 1 186 ? -3.477 50.977 33.248 1.00 52.94 186 ALA A N 1
ATOM 1442 C CA . ALA A 1 186 ? -2.200 51.185 33.904 1.00 52.94 186 ALA A CA 1
ATOM 1443 C C . ALA A 1 186 ? -1.122 50.339 33.212 1.00 52.94 186 ALA A C 1
ATOM 1445 O O . ALA A 1 186 ? -1.278 49.125 33.067 1.00 52.94 186 ALA A O 1
ATOM 1446 N N . SER A 1 187 ? 0.009 50.989 32.928 1.00 51.28 187 SER A N 1
ATOM 1447 C CA . SER A 1 187 ? 1.315 50.416 32.560 1.00 51.28 187 SER A CA 1
ATOM 1448 C C . SER A 1 187 ? 1.626 50.356 31.058 1.00 51.28 187 SER A C 1
ATOM 1450 O O . SER A 1 187 ? 1.739 49.285 30.469 1.00 51.28 187 SER A O 1
ATOM 1452 N N . GLN A 1 188 ? 1.879 51.521 30.456 1.00 51.75 188 GLN A N 1
ATOM 1453 C CA . GLN A 1 188 ? 2.980 51.627 29.492 1.00 51.75 188 GLN A CA 1
ATOM 1454 C C . GLN A 1 188 ? 4.273 51.907 30.277 1.00 51.75 188 GLN A C 1
ATOM 1456 O O . GLN A 1 188 ? 4.265 52.817 31.109 1.00 51.75 188 GLN A O 1
ATOM 1461 N N . PRO A 1 189 ? 5.370 51.165 30.054 1.00 53.44 189 PRO A N 1
ATOM 1462 C CA . PRO A 1 189 ? 6.684 51.599 30.502 1.00 53.44 189 PRO A CA 1
ATOM 1463 C C . PRO A 1 189 ? 7.129 52.787 29.638 1.00 53.44 189 PRO A C 1
ATOM 1465 O O . PRO A 1 189 ? 7.103 52.715 28.411 1.00 53.44 189 PRO A O 1
ATOM 1468 N N . THR A 1 190 ? 7.484 53.896 30.279 1.00 53.78 190 THR A N 1
ATOM 1469 C CA . THR A 1 190 ? 8.201 55.006 29.647 1.00 53.78 190 THR A CA 1
ATOM 1470 C C . THR A 1 190 ? 9.675 54.629 29.554 1.00 53.78 190 THR A C 1
ATOM 1472 O O . THR A 1 190 ? 10.299 54.396 30.589 1.00 53.78 190 THR A O 1
ATOM 1475 N N . ASP A 1 191 ? 10.191 54.541 28.329 1.00 54.91 191 ASP A N 1
ATOM 1476 C CA . ASP A 1 191 ? 11.621 54.412 28.047 1.00 54.91 191 ASP A CA 1
ATOM 1477 C C . ASP A 1 191 ? 12.342 55.719 28.424 1.00 54.91 191 ASP A C 1
ATOM 1479 O O . ASP A 1 191 ? 11.968 56.788 27.935 1.00 54.91 191 ASP A O 1
ATOM 1483 N N . ASP A 1 192 ? 13.362 55.603 29.278 1.00 51.22 192 ASP A N 1
ATOM 1484 C CA . ASP A 1 192 ? 14.484 56.547 29.417 1.00 51.22 192 ASP A CA 1
ATOM 1485 C C . ASP A 1 192 ? 15.732 55.918 28.773 1.00 51.22 192 ASP A C 1
ATOM 1487 O O . ASP A 1 192 ? 15.968 54.706 29.007 1.00 51.22 192 ASP A O 1
#

pLDDT: mean 79.46, std 18.4, range [36.31, 97.88]

Secondary structure (DSSP, 8-state):
-HHHHHHHHHHHHHHHHHHHHH--HHHHHHHHTS-HHHHHHTHHHHHHHHHHHHHHHHHHHHHHHHHHHHHHHHHTTSSS-SS---------------------HHHHHHHHHHHHHHHHHHHHHHHHHHHHHHHHHHHHHHHHHHHHHHHHHHHHHHS-SS--HHHHHHHHHHHS-----------PPPP-

Radius of gyration: 38.59 Å; chains: 1; bounding box: 73×88×84 Å

Sequence (192 aa):
MLQDFQEGLDQQVAAAQQLLLKGSPADLQQFDSLPPMVRSMCAAERHMASLRQQLAALEREEAEWIALEEKYRSGGGCIYRAEDETLALSSGDSREESTEVHVDLEVLKAVQQRAELQLSLQVEAINDMLDKAELMVTRAQQTCASLQADYHKENFQSYAHVNSPNVLVKILSQALPTAGEEFVPASQPTDD